Protein AF-F2THR7-F1 (afdb_monomer)

Mean predicted aligned error: 19.82 Å

pLDDT: mean 73.62, std 19.91, range [35.19, 97.06]

Structure (mmCIF, N/CA/C/O backbone):
data_AF-F2THR7-F1
#
_entry.id   AF-F2THR7-F1
#
loop_
_atom_site.group_PDB
_atom_site.id
_atom_site.type_symbol
_atom_site.label_atom_id
_atom_site.label_alt_id
_atom_site.label_comp_id
_atom_site.label_asym_id
_atom_site.label_entity_id
_atom_site.label_seq_id
_atom_site.pdbx_PDB_ins_code
_atom_site.Cartn_x
_atom_site.Cartn_y
_atom_site.Cartn_z
_atom_site.occupancy
_atom_site.B_iso_or_equiv
_atom_site.auth_seq_id
_atom_site.auth_comp_id
_atom_site.auth_asym_id
_atom_site.auth_atom_id
_atom_site.pdbx_PDB_model_num
ATOM 1 N N . MET A 1 1 ? 56.993 26.045 26.285 1.00 36.59 1 MET A N 1
ATOM 2 C CA . MET A 1 1 ? 56.987 27.527 26.244 1.00 36.59 1 MET A CA 1
ATOM 3 C C . MET A 1 1 ? 55.544 28.024 26.088 1.00 36.59 1 MET A C 1
ATOM 5 O O . MET A 1 1 ? 54.776 27.259 25.516 1.00 36.59 1 MET A O 1
ATOM 9 N N . PRO A 1 2 ? 55.143 29.194 26.640 1.00 52.62 2 PRO A N 1
ATOM 10 C CA . PRO A 1 2 ? 53.728 29.498 26.941 1.00 52.62 2 PRO A CA 1
ATOM 11 C C . PRO A 1 2 ? 53.199 30.863 26.408 1.00 52.62 2 PRO A C 1
ATOM 13 O O . PRO A 1 2 ? 53.905 31.540 25.664 1.00 52.62 2 PRO A O 1
ATOM 16 N N . ARG A 1 3 ? 52.020 31.289 26.931 1.00 45.53 3 ARG A N 1
ATOM 17 C CA . ARG A 1 3 ? 51.241 32.549 26.709 1.00 45.53 3 ARG A CA 1
ATOM 18 C C . ARG A 1 3 ? 50.388 32.544 25.420 1.00 45.53 3 ARG A C 1
ATOM 20 O O . ARG A 1 3 ? 50.800 31.924 24.452 1.00 45.53 3 ARG A O 1
ATOM 27 N N . ILE A 1 4 ? 49.210 33.186 25.321 1.00 46.97 4 ILE A N 1
ATOM 28 C CA . ILE A 1 4 ? 48.313 33.933 26.257 1.00 46.97 4 ILE A CA 1
ATOM 29 C C . ILE A 1 4 ? 46.861 33.843 25.689 1.00 46.97 4 ILE A C 1
ATOM 31 O O . ILE A 1 4 ? 46.732 33.485 24.523 1.00 46.97 4 ILE A O 1
ATOM 35 N N . GLY A 1 5 ? 45.736 34.134 26.363 1.00 45.72 5 GLY A N 1
ATOM 36 C CA . GLY A 1 5 ? 45.417 34.642 27.714 1.00 45.72 5 GLY A CA 1
ATOM 37 C C . GLY A 1 5 ? 43.941 35.131 27.775 1.00 45.72 5 GLY A C 1
ATOM 38 O O . GLY A 1 5 ? 43.230 34.929 26.798 1.00 45.72 5 GLY A O 1
ATOM 39 N N . ALA A 1 6 ? 43.531 35.817 28.863 1.00 42.44 6 ALA A N 1
ATOM 40 C CA . ALA A 1 6 ? 42.181 36.393 29.136 1.00 42.44 6 ALA A CA 1
ATOM 41 C C . ALA A 1 6 ? 41.033 35.354 29.342 1.00 42.44 6 ALA A C 1
ATOM 43 O O . ALA A 1 6 ? 40.708 34.631 28.407 1.00 42.44 6 ALA A O 1
ATOM 44 N N . ASN A 1 7 ? 40.377 35.166 30.509 1.00 46.84 7 ASN A N 1
ATOM 45 C CA . ASN A 1 7 ? 40.218 35.937 31.777 1.00 46.84 7 ASN A CA 1
ATOM 46 C C . ASN A 1 7 ? 39.539 37.322 31.596 1.00 46.84 7 ASN A C 1
ATOM 48 O O . ASN A 1 7 ? 39.806 37.978 30.597 1.00 46.84 7 ASN A O 1
ATOM 52 N N . ILE A 1 8 ? 38.677 37.863 32.478 1.00 45.62 8 ILE A N 1
ATOM 53 C CA . ILE A 1 8 ? 38.353 37.625 33.915 1.00 45.62 8 ILE A CA 1
ATOM 54 C C . ILE A 1 8 ? 36.886 38.107 34.185 1.00 45.62 8 ILE A C 1
ATOM 56 O O . ILE A 1 8 ? 36.416 38.926 33.395 1.00 45.62 8 ILE A O 1
ATOM 60 N N . ASP A 1 9 ? 36.134 37.855 35.276 1.00 43.62 9 ASP A N 1
ATOM 61 C CA . ASP A 1 9 ? 35.816 36.685 36.141 1.00 43.62 9 ASP A CA 1
ATOM 62 C C . ASP A 1 9 ? 34.594 37.070 37.060 1.00 43.62 9 ASP A C 1
ATOM 64 O O . ASP A 1 9 ? 34.176 38.229 37.062 1.00 43.62 9 ASP A O 1
ATOM 68 N N . ASP A 1 10 ? 33.994 36.129 37.815 1.00 44.47 10 ASP A N 1
ATOM 69 C CA . ASP A 1 10 ? 32.859 36.319 38.773 1.00 44.47 10 ASP A CA 1
ATOM 70 C C . ASP A 1 10 ? 33.250 37.020 40.107 1.00 44.47 10 ASP A C 1
ATOM 72 O O . ASP A 1 10 ? 34.422 37.001 40.467 1.00 44.47 10 ASP A O 1
ATOM 76 N N . GLN A 1 11 ? 32.282 37.528 40.907 1.00 41.34 11 GLN A N 1
ATOM 77 C CA . GLN A 1 11 ? 32.354 37.718 42.391 1.00 41.34 11 GLN A CA 1
ATOM 78 C C . GLN A 1 11 ? 30.955 38.042 43.006 1.00 41.34 11 GLN A C 1
ATOM 80 O O . GLN A 1 11 ? 30.040 38.427 42.279 1.00 41.34 11 GLN A O 1
ATOM 85 N N . ALA A 1 12 ? 30.749 37.875 44.331 1.00 41.72 12 ALA A N 1
ATOM 86 C CA . ALA A 1 12 ? 29.394 37.772 44.930 1.00 41.72 12 ALA A CA 1
ATOM 87 C C . ALA A 1 12 ? 29.189 38.316 46.378 1.00 41.72 12 ALA A C 1
ATOM 89 O O . ALA A 1 12 ? 30.146 38.594 47.093 1.00 41.72 12 ALA A O 1
ATOM 90 N N . TYR A 1 13 ? 27.912 38.324 46.831 1.00 37.62 13 TYR A N 1
ATOM 91 C CA . TYR A 1 13 ? 27.410 38.513 48.223 1.00 37.62 13 TYR A CA 1
ATOM 92 C C . TYR A 1 13 ? 27.520 39.940 48.839 1.00 37.62 13 TYR A C 1
ATOM 94 O O . TYR A 1 13 ? 28.156 40.794 48.228 1.00 37.62 13 TYR A O 1
ATOM 102 N N . PRO A 1 14 ? 26.891 40.262 50.011 1.00 52.56 14 PRO A N 1
ATOM 103 C CA . PRO A 1 14 ? 26.086 39.442 50.940 1.00 52.56 14 PRO A CA 1
ATOM 104 C C . PRO A 1 14 ? 24.672 39.984 51.302 1.00 52.56 14 PRO A C 1
ATOM 106 O O . PRO A 1 14 ? 24.169 40.956 50.747 1.00 52.56 14 PRO A O 1
ATOM 109 N N . LYS A 1 15 ? 24.009 39.294 52.246 1.00 48.03 15 LYS A N 1
ATOM 110 C CA . LYS A 1 15 ? 22.689 39.607 52.845 1.00 48.03 15 LYS A CA 1
ATOM 111 C C . LYS A 1 15 ? 22.822 40.621 53.997 1.00 48.03 15 LYS A C 1
ATOM 113 O O . LYS A 1 15 ? 23.896 40.720 54.579 1.00 48.03 15 LYS A O 1
ATOM 118 N N . ASN A 1 16 ? 21.722 41.255 54.424 1.00 41.81 16 ASN A N 1
ATOM 119 C CA . ASN A 1 16 ? 21.649 41.904 55.744 1.00 41.81 16 ASN A CA 1
ATOM 120 C C . ASN A 1 16 ? 20.242 41.856 56.380 1.00 41.81 16 ASN A C 1
ATOM 122 O O . ASN A 1 16 ? 19.285 41.443 55.725 1.00 41.81 16 ASN A O 1
ATOM 126 N N . LEU A 1 17 ? 20.152 42.170 57.680 1.00 38.53 17 LEU A N 1
ATOM 127 C CA . LEU A 1 17 ? 19.048 41.748 58.559 1.00 38.53 17 LEU A CA 1
ATOM 128 C C . LEU A 1 17 ? 17.827 42.686 58.673 1.00 38.53 17 LEU A C 1
ATOM 130 O O . LEU A 1 17 ? 17.821 43.843 58.266 1.00 38.53 17 LEU A O 1
ATOM 134 N N . PHE A 1 18 ? 16.784 42.110 59.275 1.00 37.41 18 PHE A N 1
ATOM 135 C CA . PHE A 1 18 ? 15.472 42.672 59.595 1.00 37.41 18 PHE A CA 1
ATOM 136 C C . PHE A 1 18 ? 15.525 43.665 60.771 1.00 37.41 18 PHE A C 1
ATOM 138 O O . PHE A 1 18 ? 16.194 43.393 61.765 1.00 37.41 18 PHE A O 1
ATOM 145 N N . LEU A 1 19 ? 14.739 44.746 60.720 1.00 38.69 19 LEU A N 1
ATOM 146 C CA . LEU A 1 19 ? 14.414 45.574 61.890 1.00 38.69 19 LEU A CA 1
ATOM 147 C C . LEU A 1 19 ? 13.017 46.193 61.736 1.00 38.69 19 LEU A C 1
ATOM 149 O O . LEU A 1 19 ? 12.689 46.787 60.712 1.00 38.69 19 LEU A O 1
ATOM 153 N N . SER A 1 20 ? 12.18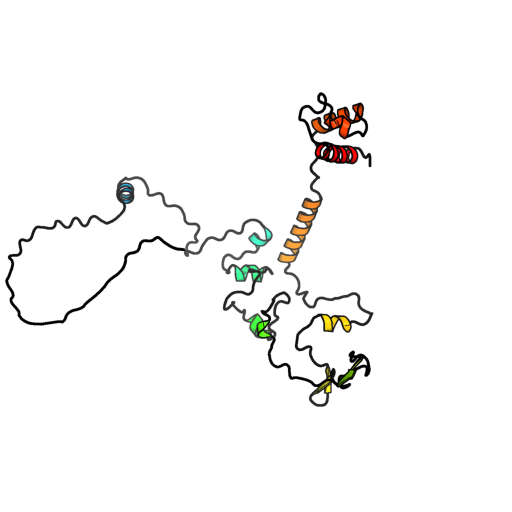9 46.023 62.764 1.00 37.66 20 SER A N 1
ATOM 154 C CA . SER A 1 20 ? 10.832 46.570 62.866 1.00 37.66 20 SER A CA 1
ATOM 155 C C . SER A 1 20 ? 10.835 47.812 63.747 1.00 37.66 20 SER A C 1
ATOM 157 O O . SER A 1 20 ? 11.366 47.714 64.847 1.00 37.66 20 SER A O 1
ATOM 159 N N . ILE A 1 21 ? 10.168 48.901 63.333 1.00 36.81 21 ILE A N 1
ATOM 160 C CA . ILE A 1 21 ? 9.216 49.652 64.182 1.00 36.81 21 ILE A CA 1
ATOM 161 C C . ILE A 1 21 ? 8.237 50.451 63.290 1.00 36.81 21 ILE A C 1
ATOM 163 O O . ILE A 1 21 ? 8.596 50.885 62.201 1.00 36.81 21 ILE A O 1
ATOM 167 N N . GLY A 1 22 ? 7.057 50.789 63.823 1.00 35.19 22 GLY A N 1
ATOM 168 C CA . GLY A 1 22 ? 6.646 52.203 63.807 1.00 35.19 22 GLY A CA 1
ATOM 169 C C . GLY A 1 22 ? 5.557 52.635 62.820 1.00 35.19 22 GLY A C 1
ATOM 170 O O . GLY A 1 22 ? 5.833 53.211 61.774 1.00 35.19 22 GLY A O 1
ATOM 171 N N . SER A 1 23 ? 4.299 52.495 63.241 1.00 44.28 23 SER A N 1
ATOM 172 C CA . SER A 1 23 ? 3.132 53.163 62.645 1.00 44.28 23 SER A CA 1
ATOM 173 C C . SER A 1 23 ? 3.327 54.668 62.379 1.00 44.28 23 SER A C 1
ATOM 175 O O . SER A 1 23 ? 3.727 55.421 63.274 1.00 44.28 23 SER A O 1
ATOM 177 N N . ARG A 1 24 ? 2.864 55.139 61.209 1.00 44.69 24 ARG A N 1
ATOM 178 C CA . ARG A 1 24 ? 2.037 56.357 61.161 1.00 44.69 24 ARG A CA 1
ATOM 179 C C . ARG A 1 24 ? 1.117 56.394 59.940 1.00 44.69 24 ARG A C 1
ATOM 181 O O . ARG A 1 24 ? 1.566 56.388 58.801 1.00 44.69 24 ARG A O 1
ATOM 188 N N . ASN A 1 25 ? -0.183 56.454 60.203 1.00 51.78 25 ASN A N 1
ATOM 189 C CA . ASN A 1 25 ? -1.226 56.584 59.190 1.00 51.78 25 ASN A CA 1
ATOM 190 C C . ASN A 1 25 ? -1.394 58.071 58.816 1.00 51.78 25 ASN A C 1
ATOM 192 O O . ASN A 1 25 ? -1.442 58.910 59.716 1.00 51.78 25 ASN A O 1
ATOM 196 N N . GLN A 1 26 ? -1.501 58.407 57.526 1.00 45.31 26 GLN A N 1
ATOM 197 C CA . GLN A 1 26 ? -1.857 59.757 57.058 1.00 45.31 26 GLN A CA 1
ATOM 198 C C . GLN A 1 26 ? -2.798 59.668 55.840 1.00 45.31 26 GLN A C 1
ATOM 200 O O . GLN A 1 26 ? -2.458 58.996 54.864 1.00 45.31 26 GLN A O 1
ATOM 205 N N . PRO A 1 27 ? -3.981 60.313 55.863 1.00 48.16 27 PRO A N 1
ATOM 206 C CA . PRO A 1 27 ? -5.003 60.120 54.838 1.00 48.16 27 PRO A CA 1
ATOM 207 C C . PRO A 1 27 ? -4.746 60.988 53.598 1.00 48.16 27 PRO A C 1
ATOM 209 O O . PRO A 1 27 ? -5.079 62.175 53.560 1.00 48.16 27 PRO A O 1
ATOM 212 N N . THR A 1 28 ? -4.211 60.392 52.532 1.00 52.41 28 THR A N 1
ATOM 213 C CA . THR A 1 28 ? -4.155 61.053 51.221 1.00 52.41 28 THR A CA 1
ATOM 214 C C . THR A 1 28 ? -5.566 61.181 50.633 1.00 52.41 28 THR A C 1
ATOM 216 O O . THR A 1 28 ? -6.333 60.219 50.555 1.00 52.41 28 THR A O 1
ATOM 219 N N . LYS A 1 29 ? -5.954 62.404 50.246 1.00 49.09 29 LYS A N 1
ATOM 220 C CA . LYS A 1 29 ? -7.314 62.694 49.764 1.00 49.09 29 LYS A CA 1
ATOM 221 C C . LYS A 1 29 ? -7.608 61.923 48.473 1.00 49.09 29 LYS A C 1
ATOM 223 O O . LYS A 1 29 ? -6.943 62.113 47.458 1.00 49.09 29 LYS A O 1
ATOM 228 N N . SER A 1 30 ? -8.650 61.092 48.515 1.00 44.78 30 SER A N 1
ATOM 229 C CA . SER A 1 30 ? -9.130 60.276 47.395 1.00 44.78 30 SER A CA 1
ATOM 230 C C . SER A 1 30 ? -9.699 61.136 46.254 1.00 44.78 30 SER A C 1
ATOM 232 O O . SER A 1 30 ? -10.918 61.269 46.105 1.00 44.78 30 SER A O 1
ATOM 234 N N . TYR A 1 31 ? -8.829 61.645 45.382 1.00 46.25 31 TYR A N 1
ATOM 235 C CA . TYR A 1 31 ? -9.226 62.110 44.055 1.00 46.25 31 TYR A CA 1
ATOM 236 C C . TYR A 1 31 ? -9.677 60.912 43.215 1.00 46.25 31 TYR A C 1
ATOM 238 O O . TYR A 1 31 ? -8.885 60.253 42.541 1.00 46.25 31 TYR A O 1
ATOM 246 N N . LYS A 1 32 ? -10.982 60.621 43.258 1.00 49.69 32 LYS A N 1
ATOM 247 C CA . LYS A 1 32 ? -11.620 59.654 42.363 1.00 49.69 32 LYS A CA 1
ATOM 248 C C . LYS A 1 32 ? -11.599 60.205 40.938 1.00 49.69 32 LYS A C 1
ATOM 250 O O . LYS A 1 32 ? -12.597 60.746 40.468 1.00 49.69 32 LYS A O 1
ATOM 255 N N . HIS A 1 33 ? -10.494 60.008 40.219 1.00 46.97 33 HIS A N 1
ATOM 256 C CA . HIS A 1 33 ? -10.575 59.952 38.765 1.00 46.97 33 HIS A CA 1
ATOM 257 C C . HIS A 1 33 ? -11.648 58.914 38.409 1.00 46.97 33 HIS A C 1
ATOM 259 O O . HIS A 1 33 ? -11.532 57.761 38.842 1.00 46.97 33 HIS A O 1
ATOM 265 N N . PRO A 1 34 ? -12.689 59.275 37.638 1.00 46.03 34 PRO A N 1
ATOM 266 C CA . PRO A 1 34 ? -13.621 58.297 37.121 1.00 46.03 34 PRO A CA 1
ATOM 267 C C . PRO A 1 34 ? -12.880 57.485 36.062 1.00 46.03 34 PRO A C 1
ATOM 269 O O . PRO A 1 34 ? -12.911 57.808 34.874 1.00 46.03 34 PRO A O 1
ATOM 272 N N . GLN A 1 35 ? -12.213 56.418 36.511 1.00 47.06 35 GLN A N 1
ATOM 273 C CA . GLN A 1 35 ? -11.783 55.310 35.672 1.00 47.06 35 GLN A CA 1
ATOM 274 C C . GLN A 1 35 ? -13.043 54.756 35.014 1.00 47.06 35 GLN A C 1
ATOM 276 O O . GLN A 1 35 ? -13.738 53.897 35.563 1.00 47.06 35 GLN A O 1
ATOM 281 N N . LYS A 1 36 ? -13.393 55.330 33.856 1.00 44.09 36 LYS A N 1
ATOM 282 C CA . LYS A 1 36 ? -14.492 54.876 33.016 1.00 44.09 36 LYS A CA 1
ATOM 283 C C . LYS A 1 36 ? -14.124 53.461 32.632 1.00 44.09 36 LYS A C 1
ATOM 285 O O . LYS A 1 36 ? -13.326 53.261 31.721 1.00 44.09 36 LYS A O 1
ATOM 290 N N . ASN A 1 37 ? -14.699 52.500 33.355 1.00 44.47 37 ASN A N 1
ATOM 291 C CA . ASN A 1 37 ? -14.528 51.072 33.146 1.00 44.47 37 ASN A CA 1
ATOM 292 C C . ASN A 1 37 ? -15.204 50.670 31.830 1.00 44.47 37 ASN A C 1
ATOM 294 O O . ASN A 1 37 ? -16.183 49.922 31.787 1.00 44.47 37 ASN A O 1
ATOM 298 N N . LEU A 1 38 ? -14.614 51.145 30.731 1.00 45.97 38 LEU A N 1
ATOM 299 C CA . LEU A 1 38 ? -14.605 50.531 29.422 1.00 45.97 38 LEU A CA 1
ATOM 300 C C . LEU A 1 38 ? -13.942 49.167 29.594 1.00 45.97 38 LEU A C 1
ATOM 302 O O . LEU A 1 38 ? -12.803 48.931 29.197 1.00 45.97 38 LEU A O 1
ATOM 306 N N . ARG A 1 39 ? -14.710 48.249 30.189 1.00 46.81 39 ARG A N 1
ATOM 307 C CA . ARG A 1 39 ? -14.509 46.807 30.190 1.00 46.81 39 ARG A CA 1
ATOM 308 C C . ARG A 1 39 ? -14.662 46.353 28.744 1.00 46.81 39 ARG A C 1
ATOM 310 O O . ARG A 1 39 ? -15.672 45.765 28.355 1.00 46.81 39 ARG A O 1
ATOM 317 N N . LEU A 1 40 ? -13.665 46.707 27.931 1.00 52.81 40 LEU A N 1
ATOM 318 C CA . LEU A 1 40 ? -13.491 46.308 26.549 1.00 52.81 40 LEU A CA 1
ATOM 319 C C . LEU A 1 40 ? -13.594 44.790 26.548 1.00 52.81 40 LEU A C 1
ATOM 321 O O . LEU A 1 40 ? -12.639 44.120 26.918 1.00 52.81 40 LEU A O 1
ATOM 325 N N . LYS A 1 41 ? -14.767 44.239 26.195 1.00 51.22 41 LYS A N 1
ATOM 326 C CA . LYS A 1 41 ? -14.994 42.784 26.166 1.00 51.22 41 LYS A CA 1
ATOM 327 C C . LYS A 1 41 ? -13.828 42.164 25.397 1.00 51.22 41 LYS A C 1
ATOM 329 O O . LYS A 1 41 ? -13.718 42.423 24.194 1.00 51.22 41 LYS A O 1
ATOM 334 N N . MET A 1 42 ? -12.942 41.441 26.090 1.00 57.62 42 MET A N 1
ATOM 335 C CA . MET A 1 42 ? -11.626 41.021 25.584 1.00 57.62 42 MET A CA 1
ATOM 336 C C . MET A 1 42 ? -11.786 39.867 24.592 1.00 57.62 42 MET A C 1
ATOM 338 O O . MET A 1 42 ? -11.527 38.706 24.873 1.00 57.62 42 MET A O 1
ATOM 342 N N . GLY A 1 43 ? -12.306 40.216 23.419 1.00 69.50 43 GLY A N 1
ATOM 343 C CA . GLY A 1 43 ? -12.599 39.336 22.302 1.00 69.50 43 GLY A CA 1
ATOM 344 C C . GLY A 1 43 ? -12.151 39.986 21.000 1.00 69.50 43 GLY A C 1
ATOM 345 O O . GLY A 1 43 ? -12.256 41.209 20.823 1.00 69.50 43 GLY A O 1
ATOM 346 N N . ARG A 1 44 ? -11.640 39.146 20.097 1.00 88.31 44 ARG A N 1
ATOM 347 C CA . ARG A 1 44 ? -10.961 39.523 18.850 1.00 88.31 44 ARG A CA 1
ATOM 348 C C . ARG A 1 44 ? -11.841 40.459 18.013 1.00 88.31 44 ARG A C 1
ATOM 350 O O . ARG A 1 44 ? -13.011 40.162 17.776 1.00 88.31 44 ARG A O 1
ATOM 357 N N . ILE A 1 45 ? -11.289 41.573 17.524 1.00 86.25 45 ILE A N 1
ATOM 358 C CA . ILE A 1 45 ? -12.060 42.613 16.804 1.00 86.25 45 ILE A CA 1
ATOM 359 C C . ILE A 1 45 ? -12.797 42.029 15.583 1.00 86.25 45 ILE A C 1
ATOM 361 O O . ILE A 1 45 ? -13.949 42.375 15.331 1.00 86.25 45 ILE A O 1
ATOM 365 N N . LEU A 1 46 ? -12.190 41.056 14.897 1.00 84.81 46 LEU A N 1
ATOM 366 C CA . LEU A 1 46 ? -12.813 40.309 13.797 1.00 84.81 46 LEU A CA 1
ATOM 367 C C . LEU A 1 46 ? -14.082 39.542 14.221 1.00 84.81 46 LEU A C 1
ATOM 369 O O . LEU A 1 46 ? -15.061 39.530 13.481 1.00 84.81 46 LEU A O 1
ATOM 373 N N . GLN A 1 47 ? -14.111 38.954 15.424 1.00 85.94 47 GLN A N 1
ATOM 374 C CA . GLN A 1 47 ? -15.313 38.304 15.967 1.00 85.94 47 GLN A CA 1
ATOM 375 C C . GLN A 1 47 ? -16.393 39.341 16.304 1.00 85.94 47 GLN A C 1
ATOM 377 O O . GLN A 1 47 ? -17.565 39.114 16.022 1.00 85.94 47 GLN A O 1
ATOM 382 N N . LYS A 1 48 ? -16.008 40.509 16.842 1.00 86.69 48 LYS A N 1
ATOM 383 C CA . LYS A 1 48 ? -16.941 41.624 17.098 1.00 86.69 48 LYS A CA 1
ATOM 384 C C . LYS A 1 48 ? -17.567 42.153 15.803 1.00 86.69 48 LYS A C 1
ATOM 386 O O . LYS A 1 48 ? -18.774 42.365 15.778 1.00 86.69 48 LYS A O 1
ATOM 391 N N . ARG A 1 49 ? -16.780 42.316 14.728 1.00 88.69 49 ARG A N 1
ATOM 392 C CA . ARG A 1 49 ? -17.285 42.683 13.390 1.00 88.69 49 ARG A CA 1
ATOM 393 C C . ARG A 1 49 ? -18.220 41.599 12.834 1.00 88.69 49 ARG A C 1
ATOM 395 O O . ARG A 1 49 ? -19.356 41.915 12.502 1.00 88.69 49 ARG A O 1
ATOM 402 N N . LYS A 1 50 ? -17.810 40.322 12.850 1.00 86.06 50 LYS A N 1
ATOM 403 C CA . LYS A 1 50 ? -18.628 39.180 12.385 1.00 86.06 50 LYS A CA 1
ATOM 404 C C . LYS A 1 50 ? -19.942 38.987 13.160 1.00 86.06 50 LYS A C 1
ATOM 406 O O . LYS A 1 50 ? -20.907 38.487 12.598 1.00 86.06 50 LYS A O 1
ATOM 411 N N . ASN A 1 51 ? -19.996 39.382 14.432 1.00 85.06 51 ASN A N 1
ATOM 412 C CA . ASN A 1 51 ? -21.226 39.343 15.231 1.00 85.06 51 ASN A CA 1
ATOM 413 C C . ASN A 1 51 ? -22.141 40.565 15.010 1.00 85.06 51 ASN A C 1
ATOM 415 O O . ASN A 1 51 ? -23.263 40.558 15.504 1.00 85.06 51 ASN A O 1
ATOM 419 N N . ARG A 1 52 ? -21.673 41.616 14.319 1.00 87.12 52 ARG A N 1
ATOM 420 C CA . ARG A 1 52 ? -22.440 42.839 14.008 1.00 87.12 52 ARG A CA 1
ATOM 421 C C . ARG A 1 52 ? -22.899 42.926 12.551 1.00 87.12 52 ARG A C 1
ATOM 423 O O . ARG A 1 52 ? -23.790 43.705 12.256 1.00 87.12 52 ARG A O 1
ATOM 430 N N . SER A 1 53 ? -22.294 42.165 11.642 1.00 87.38 53 SER A N 1
ATOM 431 C CA . SER A 1 53 ? -22.403 42.359 10.188 1.00 87.38 53 SER A CA 1
ATOM 432 C C . SER A 1 53 ? -23.731 41.931 9.539 1.00 87.38 53 SER A C 1
ATOM 434 O O . SER A 1 53 ? -23.769 41.821 8.319 1.00 87.38 53 SER A O 1
ATOM 436 N N . GLY A 1 54 ? -24.783 41.624 10.311 1.00 85.62 54 GLY A N 1
ATOM 437 C CA . GLY A 1 54 ? -26.103 41.160 9.836 1.00 85.62 54 GLY A CA 1
ATOM 438 C C . GLY A 1 54 ? -26.130 39.762 9.192 1.00 85.62 54 GLY A C 1
ATOM 439 O O . GLY A 1 54 ? -27.049 38.985 9.431 1.00 85.62 54 GLY A O 1
ATOM 440 N N . ALA A 1 55 ? -25.098 39.418 8.420 1.00 87.81 55 ALA A N 1
ATOM 441 C CA . ALA A 1 55 ? -24.977 38.184 7.657 1.00 87.81 55 ALA A CA 1
ATOM 442 C C . ALA A 1 55 ? -25.097 36.909 8.523 1.00 87.81 55 ALA A C 1
ATOM 444 O O . ALA A 1 55 ? -24.547 36.851 9.632 1.00 87.81 55 ALA A O 1
ATOM 445 N N . PRO A 1 56 ? -25.745 35.844 8.009 1.00 86.00 56 PRO A N 1
ATOM 446 C CA . PRO A 1 56 ? -25.966 34.614 8.757 1.00 86.00 56 PRO A CA 1
ATOM 447 C C . PRO A 1 56 ? -24.643 33.951 9.160 1.00 86.00 56 PRO A C 1
ATOM 449 O O . PRO A 1 56 ? -23.737 33.731 8.350 1.00 86.00 56 PRO A O 1
ATOM 452 N N . ARG A 1 57 ? -24.524 33.582 10.441 1.00 84.12 57 ARG A N 1
ATOM 453 C CA . ARG A 1 57 ? -23.324 32.918 10.966 1.00 84.12 57 ARG A CA 1
ATOM 454 C C . ARG A 1 57 ? -23.215 31.497 10.410 1.00 84.12 57 ARG A C 1
ATOM 456 O O . ARG A 1 57 ? -23.734 30.559 11.012 1.00 84.12 57 ARG A O 1
ATOM 463 N N . VAL A 1 58 ? -22.449 31.336 9.330 1.00 87.31 58 VAL A N 1
ATOM 464 C CA . VAL A 1 58 ? -22.006 30.028 8.821 1.00 87.31 58 VAL A CA 1
ATOM 465 C C . VAL A 1 58 ? -21.393 29.214 9.969 1.00 87.31 58 VAL A C 1
ATOM 467 O O . VAL A 1 58 ? -20.402 29.624 10.585 1.00 87.31 58 VAL A O 1
ATOM 470 N N . LYS A 1 59 ? -22.011 28.066 10.265 1.00 83.94 59 LYS A N 1
ATOM 471 C CA . LYS A 1 59 ? -21.546 27.047 11.214 1.00 83.94 59 LYS A CA 1
ATOM 472 C C . LYS A 1 59 ? -21.216 25.794 10.407 1.00 83.94 59 LYS A C 1
ATOM 474 O O . LYS A 1 59 ? -22.100 25.263 9.741 1.00 83.94 59 LYS A O 1
ATOM 479 N N . GLN A 1 60 ? -19.980 25.307 10.487 1.00 85.00 60 GLN A N 1
ATOM 480 C CA . GLN A 1 60 ? -19.650 24.002 9.914 1.00 85.00 60 GLN A CA 1
ATOM 481 C C . GLN A 1 60 ? -20.367 22.898 10.700 1.00 85.00 60 GLN A C 1
ATOM 483 O O . GLN A 1 60 ? -20.376 22.922 11.934 1.00 85.00 60 GLN A O 1
ATOM 488 N N . ARG A 1 61 ? -20.984 21.940 9.998 1.00 81.50 61 ARG A N 1
ATOM 489 C CA . ARG A 1 61 ? -21.606 20.771 10.636 1.00 81.50 61 ARG A CA 1
ATOM 490 C C . ARG A 1 61 ? -20.491 19.839 11.114 1.00 81.50 61 ARG A C 1
ATOM 492 O O . ARG A 1 61 ? -19.681 19.384 10.315 1.00 81.50 61 ARG A O 1
ATOM 499 N N . ALA A 1 62 ? -20.427 19.573 12.417 1.00 83.81 62 ALA A N 1
ATOM 500 C CA . ALA A 1 62 ? -19.442 18.646 12.967 1.00 83.81 62 ALA A CA 1
ATOM 501 C C . ALA A 1 62 ? -19.789 17.196 12.587 1.00 83.81 62 ALA A C 1
ATOM 503 O O . ALA A 1 62 ? -20.953 16.806 12.650 1.00 83.81 62 ALA A O 1
ATOM 504 N N . ASN A 1 63 ? -18.778 16.374 12.284 1.00 84.12 63 ASN A N 1
ATOM 505 C CA . ASN A 1 63 ? -18.932 14.932 12.036 1.00 84.12 63 ASN A CA 1
ATOM 506 C C . ASN A 1 63 ? -19.136 14.148 13.350 1.00 84.12 63 ASN A C 1
ATOM 508 O O . ASN A 1 63 ? -18.346 13.276 13.721 1.00 84.12 63 ASN A O 1
ATOM 512 N N . ARG A 1 64 ? -20.201 14.498 14.077 1.00 88.81 64 ARG A N 1
ATOM 513 C CA . ARG A 1 64 ? -20.631 13.902 15.346 1.00 88.81 64 ARG A CA 1
ATOM 514 C C . ARG A 1 64 ? -22.107 13.504 15.272 1.00 88.81 64 ARG A C 1
ATOM 516 O O . ARG A 1 64 ? -22.882 14.101 14.527 1.00 88.81 64 ARG A O 1
ATOM 523 N N . LEU A 1 65 ? -22.485 12.491 16.042 1.00 86.50 65 LEU A N 1
ATOM 524 C CA . LEU A 1 65 ? -23.874 12.095 16.273 1.00 86.50 65 LEU A CA 1
ATOM 525 C C . LEU A 1 65 ? -24.556 13.081 17.243 1.00 86.50 65 LEU A C 1
ATOM 527 O O . LEU A 1 65 ? -23.892 13.887 17.896 1.00 86.50 65 LEU A O 1
ATOM 531 N N . LYS A 1 66 ? -25.889 12.988 17.381 1.00 87.44 66 LYS A N 1
ATOM 532 C CA . LYS A 1 66 ? -26.675 13.812 18.326 1.00 87.44 66 LYS A CA 1
ATOM 533 C C . LYS A 1 66 ? -26.206 13.678 19.788 1.00 87.44 66 LYS A C 1
ATOM 535 O O . LYS A 1 66 ? -26.340 14.629 20.543 1.00 87.44 66 LYS A O 1
ATOM 540 N N . ASN A 1 67 ? -25.622 12.537 20.162 1.00 85.00 67 ASN A N 1
ATOM 541 C CA . ASN A 1 67 ? -25.037 12.271 21.483 1.00 85.00 67 ASN A CA 1
ATOM 542 C C . ASN A 1 67 ? -23.571 12.746 21.634 1.00 85.00 67 ASN A C 1
ATOM 544 O O . ASN A 1 67 ? -22.914 12.401 22.607 1.00 85.00 67 ASN A O 1
ATOM 548 N N . GLY A 1 68 ? -23.023 13.491 20.667 1.00 85.50 68 GLY A N 1
ATOM 549 C CA . GLY A 1 68 ? -21.658 14.029 20.714 1.00 85.50 68 GLY A CA 1
ATOM 550 C C . GLY A 1 68 ? -20.551 13.078 20.236 1.00 85.50 68 GLY A C 1
ATOM 551 O O . GLY A 1 68 ? -19.458 13.558 19.908 1.00 85.50 68 GLY A O 1
ATOM 552 N N . ASN A 1 69 ? -20.815 11.772 20.113 1.00 85.88 69 ASN A N 1
ATOM 553 C CA . ASN A 1 69 ? -19.837 10.781 19.645 1.00 85.88 69 ASN A CA 1
ATOM 554 C C . ASN A 1 69 ? -19.402 11.055 18.195 1.00 85.88 69 ASN A C 1
ATOM 556 O O . ASN A 1 69 ? -20.189 11.535 17.378 1.00 85.88 69 ASN A O 1
ATOM 560 N N . LYS A 1 70 ? -18.147 10.741 17.847 1.00 86.56 70 LYS A N 1
ATOM 561 C CA . LYS A 1 70 ? -17.628 10.878 16.472 1.00 86.56 70 LYS A CA 1
ATOM 562 C C . LYS A 1 70 ? -18.401 9.952 15.525 1.00 86.56 70 LYS A C 1
ATOM 564 O O . LYS A 1 70 ? -18.568 8.774 15.825 1.00 86.56 70 LYS A O 1
ATOM 569 N N . LYS A 1 71 ? -18.823 10.452 14.357 1.00 87.44 71 LYS A N 1
ATOM 570 C CA . LYS A 1 71 ? -19.383 9.587 13.308 1.00 87.44 71 LYS A CA 1
ATOM 571 C C . LYS A 1 71 ? -18.252 8.768 12.683 1.00 87.44 71 LYS A C 1
ATOM 573 O O . LYS A 1 71 ? -17.399 9.325 11.994 1.00 87.44 71 LYS A O 1
ATOM 578 N N . ILE A 1 72 ? -18.252 7.461 12.931 1.00 87.12 72 ILE A N 1
ATOM 579 C CA . ILE A 1 72 ? -17.368 6.510 12.254 1.00 87.12 72 ILE A CA 1
ATOM 580 C C . ILE A 1 72 ? -18.045 6.094 10.943 1.00 87.12 72 ILE A C 1
ATOM 582 O O . ILE A 1 72 ? -19.160 5.570 10.949 1.00 87.12 72 ILE A O 1
ATOM 586 N N . ASN A 1 73 ? -17.363 6.344 9.827 1.00 87.12 73 ASN A N 1
ATOM 587 C CA . ASN A 1 73 ? -17.653 5.728 8.538 1.00 87.12 73 ASN A CA 1
ATOM 588 C C . ASN A 1 73 ? -16.504 4.745 8.276 1.00 87.12 73 ASN A C 1
ATOM 590 O O . ASN A 1 73 ? -15.351 5.176 8.269 1.00 87.12 73 ASN A O 1
ATOM 594 N N . VAL A 1 74 ? -16.797 3.461 8.072 1.00 89.00 74 VAL A N 1
ATOM 595 C CA . VAL A 1 74 ? -15.803 2.517 7.540 1.00 89.00 74 VAL A CA 1
ATOM 596 C C . VAL A 1 74 ? -15.654 2.807 6.047 1.00 89.00 74 VAL A C 1
ATOM 598 O O . VAL A 1 74 ? -16.655 2.976 5.352 1.00 89.00 74 VAL A O 1
ATOM 601 N N . LEU A 1 75 ? -14.414 2.920 5.580 1.00 84.62 75 LEU A N 1
ATOM 602 C CA . LEU A 1 75 ? -14.052 3.182 4.186 1.00 84.62 75 LEU A CA 1
ATOM 603 C C . LEU A 1 75 ? -13.054 2.110 3.729 1.00 84.62 75 LEU A C 1
ATOM 605 O O . LEU A 1 75 ? -12.378 1.505 4.559 1.00 84.62 75 LEU A O 1
ATOM 609 N N . GLY A 1 76 ? -12.959 1.878 2.419 1.00 87.69 76 GLY A N 1
ATOM 610 C CA . GLY A 1 76 ? -12.171 0.779 1.859 1.00 87.69 76 GLY A CA 1
ATOM 611 C C . GLY A 1 76 ? -13.026 -0.472 1.666 1.00 87.69 76 GLY A C 1
ATOM 612 O O . GLY A 1 76 ? -13.769 -0.554 0.692 1.00 87.69 76 GLY A O 1
ATOM 613 N N . ASN A 1 77 ? -12.923 -1.448 2.571 1.00 92.38 77 ASN A N 1
ATOM 614 C CA . ASN A 1 77 ? -13.532 -2.765 2.372 1.00 92.38 77 ASN A CA 1
ATOM 615 C C . ASN A 1 77 ? -15.047 -2.797 2.686 1.00 92.38 77 ASN A C 1
ATOM 617 O O . ASN A 1 77 ? -15.479 -2.452 3.790 1.00 92.38 77 ASN A O 1
ATOM 621 N N . ALA A 1 78 ? -15.849 -3.266 1.723 1.00 94.19 78 ALA A N 1
ATOM 622 C CA . ALA A 1 78 ? -17.305 -3.363 1.833 1.00 94.19 78 ALA A CA 1
ATOM 623 C C . ALA A 1 78 ? -17.786 -4.424 2.844 1.00 94.19 78 ALA A C 1
ATOM 625 O O . ALA A 1 78 ? -18.758 -4.175 3.554 1.00 94.19 78 ALA A O 1
ATOM 626 N N . ILE A 1 79 ? -17.094 -5.563 2.954 1.00 94.06 79 ILE A N 1
ATOM 627 C CA . ILE A 1 79 ? -17.424 -6.666 3.875 1.00 94.06 79 ILE A CA 1
ATOM 628 C C . ILE A 1 79 ? -17.321 -6.173 5.326 1.00 94.06 79 ILE A C 1
ATOM 630 O O . ILE A 1 79 ? -18.248 -6.331 6.123 1.00 94.06 79 ILE A O 1
ATOM 634 N N . ILE A 1 80 ? -16.225 -5.475 5.648 1.00 93.75 80 ILE A N 1
ATOM 635 C CA . ILE A 1 80 ? -16.016 -4.858 6.968 1.00 93.75 80 ILE A CA 1
ATOM 636 C C . ILE A 1 80 ? -17.060 -3.760 7.218 1.00 93.75 80 ILE A C 1
ATOM 638 O O . ILE A 1 80 ? -17.613 -3.677 8.312 1.00 93.75 80 ILE A O 1
ATOM 642 N N . ALA A 1 81 ? -17.374 -2.934 6.214 1.00 93.81 81 ALA A N 1
ATOM 643 C CA . ALA A 1 81 ? -18.355 -1.856 6.353 1.00 93.81 81 ALA A CA 1
ATOM 644 C C . ALA A 1 81 ? -19.798 -2.351 6.582 1.00 93.81 81 ALA A C 1
ATOM 646 O O . ALA A 1 81 ? -20.564 -1.671 7.269 1.00 93.81 81 ALA A O 1
ATOM 647 N N . GLN A 1 82 ? -20.165 -3.519 6.041 1.00 93.31 82 GLN A N 1
ATOM 648 C CA . GLN A 1 82 ? -21.470 -4.155 6.259 1.00 93.31 82 GLN A CA 1
ATOM 649 C C . GLN A 1 82 ? -21.622 -4.699 7.689 1.00 93.31 82 GLN A C 1
ATOM 651 O O . GLN A 1 82 ? -22.677 -4.516 8.293 1.00 93.31 82 GLN A O 1
ATOM 656 N N . ASN A 1 83 ? -20.576 -5.308 8.259 1.00 93.75 83 ASN A N 1
ATOM 657 C CA . ASN A 1 83 ? -20.616 -5.927 9.595 1.00 93.75 83 ASN A CA 1
ATOM 658 C C . ASN A 1 83 ? -20.063 -5.019 10.720 1.00 93.75 83 ASN A C 1
ATOM 660 O O . ASN A 1 83 ? -19.643 -5.498 11.772 1.00 93.75 83 ASN A O 1
ATOM 664 N N . TRP A 1 84 ? -20.047 -3.698 10.511 1.00 93.12 84 TRP A N 1
ATOM 665 C CA . TRP A 1 84 ? -19.569 -2.736 11.508 1.00 93.12 84 TRP A CA 1
ATOM 666 C C . TRP A 1 84 ? -20.703 -2.194 12.388 1.00 93.12 84 TRP A C 1
ATOM 668 O O . TRP A 1 84 ? -21.475 -1.325 11.957 1.00 93.12 84 TRP A O 1
ATOM 678 N N . ASP A 1 85 ? -20.769 -2.621 13.655 1.00 92.62 85 ASP A N 1
ATOM 679 C CA . ASP A 1 85 ? -21.712 -2.029 14.606 1.00 92.62 85 ASP A CA 1
ATOM 680 C C . ASP A 1 85 ? -21.191 -0.674 15.113 1.00 92.62 85 ASP A C 1
ATOM 682 O O . ASP A 1 85 ? -20.116 -0.541 15.698 1.00 92.62 85 ASP A O 1
ATOM 686 N N . LYS A 1 86 ? -22.003 0.365 14.913 1.00 89.88 86 LYS A N 1
ATOM 687 C CA . LYS A 1 86 ? -21.730 1.744 15.345 1.00 89.88 86 LYS A CA 1
ATOM 688 C C . LYS A 1 86 ? -21.986 1.962 16.844 1.00 89.88 86 LYS A C 1
ATOM 690 O O . LYS A 1 86 ? -21.712 3.058 17.332 1.00 89.88 86 LYS A O 1
ATOM 695 N N . LYS A 1 87 ? -22.526 0.962 17.554 1.00 89.25 87 LYS A N 1
ATOM 696 C CA . LYS A 1 87 ? -22.709 0.946 19.016 1.00 89.25 87 LYS A CA 1
ATOM 697 C C . LYS A 1 87 ? -21.474 0.431 19.763 1.00 89.25 87 LYS A C 1
ATOM 699 O O . LYS A 1 87 ? -21.217 0.893 20.870 1.00 89.25 87 LYS A O 1
ATOM 704 N N . LEU A 1 88 ? -20.742 -0.513 19.170 1.00 91.50 88 LEU A N 1
ATOM 705 C CA . LEU A 1 88 ? -19.571 -1.155 19.773 1.00 91.50 88 LEU A CA 1
ATOM 706 C C . LEU A 1 88 ? -18.309 -0.287 19.637 1.00 91.50 88 LEU A C 1
ATOM 708 O O . LEU A 1 88 ? -18.200 0.561 18.745 1.00 91.50 88 LEU A O 1
ATOM 712 N N . THR A 1 89 ? -17.325 -0.514 20.509 1.00 90.81 89 THR A N 1
ATOM 713 C CA . THR A 1 89 ? -15.998 0.112 20.387 1.00 90.81 89 THR A CA 1
ATOM 714 C C . THR A 1 89 ? -15.232 -0.440 19.177 1.00 90.81 89 THR A C 1
ATOM 716 O O . THR A 1 89 ? -15.612 -1.446 18.573 1.00 90.81 89 THR A O 1
ATOM 719 N N . LEU A 1 90 ? -14.124 0.211 18.800 1.00 91.31 90 LEU A N 1
ATOM 720 C CA . LEU A 1 90 ? -13.249 -0.297 17.737 1.00 91.31 90 LEU A CA 1
ATOM 721 C C . LEU A 1 90 ? -12.701 -1.687 18.099 1.00 91.31 90 LEU A C 1
ATOM 723 O O . LEU A 1 90 ? -12.833 -2.613 17.307 1.00 91.31 90 LEU A O 1
ATOM 727 N N . THR A 1 91 ? -12.172 -1.852 19.314 1.00 91.75 91 THR A N 1
ATOM 728 C CA . THR A 1 91 ? -11.641 -3.127 19.821 1.00 91.75 91 THR A CA 1
ATOM 729 C C . THR A 1 91 ? -12.703 -4.230 19.817 1.00 91.75 91 THR A C 1
ATOM 731 O O . THR A 1 91 ? -12.439 -5.326 19.329 1.00 91.75 91 THR A O 1
ATOM 734 N N . GLN A 1 92 ? -13.924 -3.928 20.275 1.00 92.19 92 GLN A N 1
ATOM 735 C CA . GLN A 1 92 ? -15.052 -4.869 20.274 1.00 92.19 92 GLN A CA 1
ATOM 736 C C . GLN A 1 92 ? -15.458 -5.298 18.859 1.00 92.19 92 GLN A C 1
ATOM 738 O O . GLN A 1 92 ? -15.699 -6.482 18.632 1.00 92.19 92 GLN A O 1
ATOM 743 N N . ASN A 1 93 ? -15.515 -4.361 17.903 1.00 93.62 93 ASN A N 1
ATOM 744 C CA . ASN A 1 93 ? -15.810 -4.684 16.507 1.00 93.62 93 ASN A CA 1
ATOM 745 C C . ASN A 1 93 ? -14.727 -5.588 15.910 1.00 93.62 93 ASN A C 1
ATOM 747 O O . ASN A 1 93 ? -15.055 -6.665 15.434 1.00 93.62 93 ASN A O 1
ATOM 751 N N . TYR A 1 94 ? -13.447 -5.212 15.985 1.00 92.25 94 TYR A N 1
ATOM 752 C CA . TYR A 1 94 ? -12.355 -6.027 15.434 1.00 92.25 94 TYR A CA 1
ATOM 753 C C . TYR A 1 94 ? -12.349 -7.449 16.032 1.00 92.25 94 TYR A C 1
ATOM 755 O O . TYR A 1 94 ? -12.391 -8.421 15.276 1.00 92.25 94 TYR A O 1
ATOM 763 N N . ARG A 1 95 ? -12.483 -7.580 17.363 1.00 91.50 95 ARG A N 1
ATOM 764 C CA . ARG A 1 95 ? -12.677 -8.873 18.049 1.00 91.50 95 ARG A CA 1
ATOM 765 C C . ARG A 1 95 ? -13.879 -9.661 17.506 1.00 91.50 95 ARG A C 1
ATOM 767 O O . ARG A 1 95 ? -13.742 -10.842 17.213 1.00 91.50 95 ARG A O 1
ATOM 774 N N . ARG A 1 96 ? -15.043 -9.020 17.325 1.00 91.56 96 ARG A N 1
ATOM 775 C CA . ARG A 1 96 ? -16.259 -9.640 16.752 1.00 91.56 96 ARG A CA 1
ATOM 776 C C . ARG A 1 96 ? -16.061 -10.108 15.306 1.00 91.56 96 ARG A C 1
ATOM 778 O O . ARG A 1 96 ? -16.655 -11.111 14.923 1.00 91.56 96 ARG A O 1
ATOM 785 N N . LEU A 1 97 ? -15.278 -9.386 14.505 1.00 92.00 97 LEU A N 1
ATOM 786 C CA . LEU A 1 97 ? -14.993 -9.764 13.118 1.00 92.00 97 LEU A CA 1
ATOM 787 C C . LEU A 1 97 ? -14.043 -10.973 13.029 1.00 92.00 97 LEU A C 1
ATOM 789 O O . LEU A 1 97 ? -14.068 -11.672 12.018 1.00 92.00 97 LEU A O 1
ATOM 793 N N . GLY A 1 98 ? -13.243 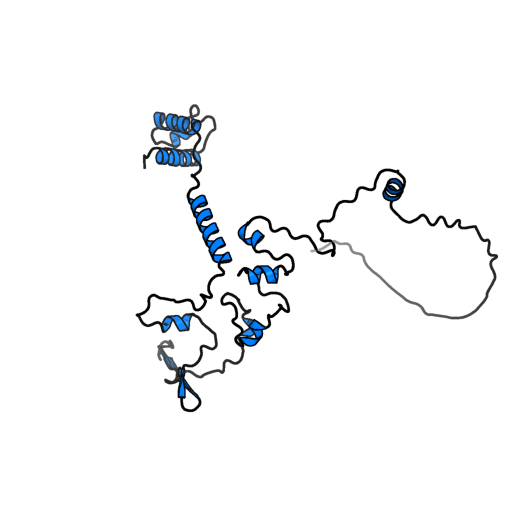-11.229 14.072 1.00 91.81 98 GLY A N 1
ATOM 794 C CA . GLY A 1 98 ? -12.131 -12.187 14.063 1.00 91.81 98 GLY A CA 1
ATOM 795 C C . GLY A 1 98 ? -10.792 -11.555 13.662 1.00 91.81 98 GLY A C 1
ATOM 796 O O . GLY A 1 98 ? -9.941 -12.236 13.105 1.00 91.81 98 GLY A O 1
ATOM 797 N N . LEU A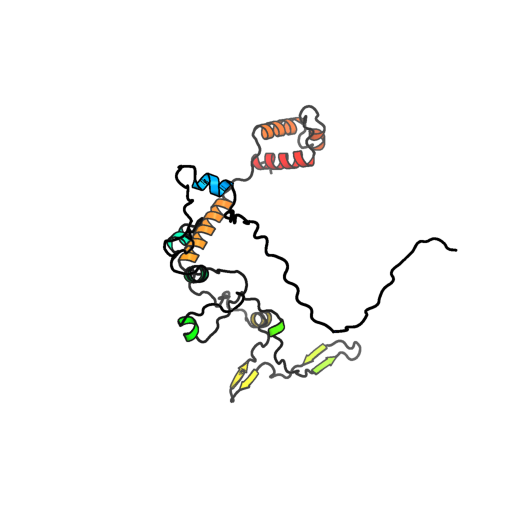 1 99 ? -10.618 -10.248 13.890 1.00 91.38 99 LEU A N 1
ATOM 798 C CA . LEU A 1 99 ? -9.443 -9.471 13.486 1.00 91.38 99 LEU A CA 1
ATOM 799 C C . LEU A 1 99 ? -8.740 -8.849 14.702 1.00 91.38 99 LEU A C 1
ATOM 801 O O . LEU A 1 99 ? -9.387 -8.363 15.631 1.00 91.38 99 LEU A O 1
ATOM 805 N N . ALA A 1 100 ? -7.409 -8.775 14.666 1.00 91.56 100 ALA A N 1
ATOM 806 C CA . ALA A 1 100 ? -6.634 -8.049 15.670 1.00 91.56 100 ALA A CA 1
ATOM 807 C C . ALA A 1 100 ? -6.856 -6.526 15.551 1.00 91.56 100 ALA A C 1
ATOM 809 O O . ALA A 1 100 ? -6.793 -5.957 14.462 1.00 91.56 100 ALA A O 1
ATOM 810 N N . SER A 1 101 ? -7.098 -5.844 16.677 1.00 91.00 101 SER A N 1
ATOM 811 C CA . SER A 1 101 ? -7.238 -4.376 16.721 1.00 91.00 101 SER A CA 1
ATOM 812 C C . SER A 1 101 ? -5.908 -3.631 16.879 1.00 91.00 101 SER A C 1
ATOM 814 O O . SER A 1 101 ? -5.839 -2.431 16.622 1.00 91.00 101 SER A O 1
ATOM 816 N N . GLN A 1 102 ? -4.883 -4.322 17.380 1.00 89.75 102 GLN A N 1
ATOM 817 C CA . GLN A 1 102 ? -3.515 -3.852 17.616 1.00 89.75 102 GLN A CA 1
ATOM 818 C C . GLN A 1 102 ? -2.578 -5.054 17.417 1.00 89.75 102 GLN A C 1
ATOM 820 O O . GLN A 1 102 ? -2.999 -6.181 17.662 1.00 89.75 102 GLN A O 1
ATOM 825 N N . LEU A 1 103 ? -1.342 -4.819 16.965 1.00 89.75 103 LEU A N 1
ATOM 826 C CA . LEU A 1 103 ? -0.346 -5.880 16.737 1.00 89.75 103 LEU A CA 1
ATOM 827 C C . LEU A 1 103 ? 0.398 -6.287 18.022 1.00 89.75 103 LEU A C 1
ATOM 829 O O . LEU A 1 103 ? 0.816 -7.429 18.160 1.00 89.75 103 LEU A O 1
ATOM 833 N N . ASN A 1 104 ? 0.558 -5.347 18.953 1.00 88.56 104 ASN A N 1
ATOM 834 C CA . ASN A 1 104 ? 1.309 -5.540 20.191 1.00 88.56 104 ASN A CA 1
ATOM 835 C C . ASN A 1 104 ? 0.357 -5.795 21.370 1.00 88.56 104 ASN A C 1
ATOM 837 O O . ASN A 1 104 ? -0.824 -5.443 21.310 1.00 88.56 104 ASN A O 1
ATOM 841 N N . ALA A 1 105 ? 0.904 -6.316 22.473 1.00 81.38 105 ALA A N 1
ATOM 842 C CA . ALA A 1 105 ? 0.208 -6.413 23.753 1.00 81.38 105 ALA A CA 1
ATOM 843 C C . ALA A 1 105 ? -0.438 -5.061 24.146 1.00 81.38 105 ALA A C 1
ATOM 845 O O . ALA A 1 105 ? 0.246 -4.031 24.116 1.00 81.38 105 ALA A O 1
ATOM 846 N N . PRO A 1 106 ? -1.732 -5.024 24.517 1.00 83.44 106 PRO A N 1
ATOM 847 C CA . PRO A 1 106 ? -2.410 -3.776 24.850 1.00 83.44 106 PRO A CA 1
ATOM 848 C C . PRO A 1 106 ? -1.903 -3.213 26.183 1.00 83.44 106 PRO A C 1
ATOM 850 O O . PRO A 1 106 ? -1.902 -3.900 27.204 1.00 83.44 106 PRO A O 1
ATOM 853 N N . THR A 1 107 ? -1.517 -1.936 26.202 1.00 86.88 107 THR A N 1
ATOM 854 C CA . THR A 1 107 ? -1.070 -1.266 27.430 1.00 86.88 107 THR A CA 1
ATOM 855 C C . THR A 1 107 ? -2.229 -1.088 28.416 1.00 86.88 107 THR A C 1
ATOM 857 O O . THR A 1 107 ? -3.093 -0.233 28.223 1.00 86.88 107 THR A O 1
ATOM 860 N N . GLY A 1 108 ? -2.211 -1.856 29.507 1.00 88.44 108 GLY A N 1
ATOM 861 C CA . GLY A 1 108 ? -3.176 -1.766 30.605 1.00 88.44 108 GLY A CA 1
ATOM 862 C C . GLY A 1 108 ? -4.283 -2.824 30.551 1.00 88.44 108 GLY A C 1
ATOM 863 O O . GLY A 1 108 ? -4.155 -3.864 29.909 1.00 88.44 108 GLY A O 1
ATOM 864 N N . GLY A 1 109 ? -5.374 -2.582 31.279 1.00 84.81 109 GLY A N 1
ATOM 865 C CA . GLY A 1 109 ? -6.481 -3.533 31.390 1.00 84.81 109 GLY A CA 1
ATOM 866 C C . GLY A 1 109 ? -7.334 -3.600 30.122 1.00 84.81 109 GLY A C 1
ATOM 867 O O . GLY A 1 109 ? -8.042 -2.648 29.799 1.00 84.81 109 GLY A O 1
ATOM 868 N N . ALA A 1 110 ? -7.322 -4.744 29.439 1.00 83.06 110 ALA A N 1
ATOM 869 C CA . ALA A 1 110 ? -8.303 -5.054 28.403 1.00 83.06 110 ALA A CA 1
ATOM 870 C C . ALA A 1 110 ? -9.641 -5.498 29.023 1.00 83.06 110 ALA A C 1
ATOM 872 O O . ALA A 1 110 ? -9.669 -6.184 30.046 1.00 83.06 110 ALA A O 1
ATOM 873 N N . GLU A 1 111 ? -10.758 -5.165 28.371 1.00 84.69 111 GLU A N 1
ATOM 874 C CA . GLU A 1 111 ? -12.066 -5.743 28.706 1.00 84.69 111 GLU A CA 1
ATOM 875 C C . GLU A 1 111 ? -12.015 -7.283 28.538 1.00 84.69 111 GLU A C 1
ATOM 877 O O . GLU A 1 111 ? -11.534 -7.789 27.512 1.00 84.69 111 GLU A O 1
ATOM 882 N N . LYS A 1 112 ? -12.520 -8.012 29.542 1.00 82.25 112 LYS A N 1
ATOM 883 C CA . LYS A 1 112 ? -12.758 -9.465 29.507 1.00 82.25 112 LYS A CA 1
ATOM 884 C C . LYS A 1 112 ? -14.257 -9.712 29.345 1.00 82.25 112 LYS A C 1
ATOM 886 O O . LYS A 1 112 ? -15.054 -9.055 30.017 1.00 82.25 112 LYS A O 1
ATOM 891 N N . LYS A 1 113 ? -14.664 -10.639 28.479 1.00 78.88 113 LYS A N 1
ATOM 892 C CA . LYS A 1 113 ? -16.071 -11.044 28.349 1.00 78.88 113 LYS A CA 1
ATOM 893 C C . LYS A 1 113 ? -16.390 -12.091 29.420 1.00 78.88 113 LYS A C 1
ATOM 895 O O . LYS A 1 113 ? -15.526 -12.866 29.815 1.00 78.88 113 LYS A O 1
ATOM 900 N N . LEU A 1 114 ? -17.651 -12.168 29.849 1.00 72.31 114 LEU A N 1
ATOM 901 C CA . LEU A 1 114 ? -18.091 -13.166 30.837 1.00 72.31 114 LEU A CA 1
ATOM 902 C C . LEU A 1 114 ? -17.849 -14.619 30.373 1.00 72.31 114 LEU A C 1
ATOM 904 O O . LEU A 1 114 ? -17.547 -15.474 31.196 1.00 72.31 114 LEU A O 1
ATOM 908 N N . ALA A 1 115 ? -17.900 -14.877 29.061 1.00 69.00 115 ALA A N 1
ATOM 909 C CA . ALA A 1 115 ? -17.581 -16.185 28.480 1.00 69.00 115 ALA A CA 1
ATOM 910 C C . ALA A 1 115 ? -16.098 -16.581 28.662 1.00 69.00 115 ALA A C 1
ATOM 912 O O . ALA A 1 115 ? -15.799 -17.741 28.939 1.00 69.00 115 ALA A O 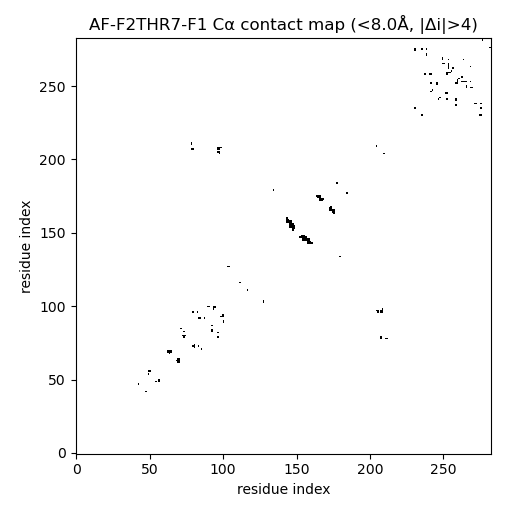1
ATOM 913 N N . ASP A 1 116 ? -15.183 -15.610 28.572 1.00 65.38 116 ASP A N 1
ATOM 914 C CA . ASP A 1 116 ? -13.730 -15.809 28.701 1.00 65.38 116 ASP A CA 1
ATOM 915 C C . ASP A 1 116 ? -13.306 -16.028 30.170 1.00 65.38 116 ASP A C 1
ATOM 917 O O . ASP A 1 116 ? -12.175 -16.420 30.456 1.00 65.38 116 ASP A O 1
ATOM 921 N N . LEU A 1 117 ? -14.207 -15.735 31.118 1.00 60.59 117 LEU A N 1
ATOM 922 C CA . LEU A 1 117 ? -14.035 -16.023 32.544 1.00 60.59 117 LEU A CA 1
ATOM 923 C C . LEU A 1 117 ? -14.496 -17.446 32.891 1.00 60.59 117 LEU A C 1
ATOM 925 O O . LEU A 1 117 ? -13.894 -18.080 33.752 1.00 60.59 117 LEU A O 1
ATOM 929 N N . SER A 1 118 ? -15.515 -17.973 32.201 1.00 59.62 118 SER A N 1
ATOM 930 C CA . SER A 1 118 ? -15.998 -19.349 32.400 1.00 59.62 118 SER A CA 1
ATOM 931 C C . SER A 1 118 ? -15.098 -20.436 31.799 1.00 59.62 118 SER A C 1
ATOM 933 O O . SER A 1 118 ? -15.194 -21.583 32.219 1.00 59.62 118 SER A O 1
ATOM 935 N N . SER A 1 119 ? -14.225 -20.112 30.839 1.00 56.53 119 SER A N 1
ATOM 936 C CA . SER A 1 119 ? -13.355 -21.103 30.182 1.00 56.53 119 SER A CA 1
ATOM 937 C C . SER A 1 119 ? -12.124 -21.512 31.003 1.00 56.53 119 SER A C 1
ATOM 939 O O . SER A 1 119 ? -11.509 -22.527 30.691 1.00 56.53 119 SER A O 1
ATOM 941 N N . GLY A 1 120 ? -11.748 -20.748 32.038 1.00 50.19 120 GLY A N 1
ATOM 942 C CA . GLY A 1 120 ? -10.652 -21.050 32.976 1.00 50.19 120 GLY A CA 1
ATOM 943 C C . GLY A 1 120 ? -9.236 -20.937 32.392 1.00 50.19 120 GLY A C 1
ATOM 944 O O . GLY A 1 120 ? -8.387 -20.238 32.944 1.00 50.19 120 GLY A O 1
ATOM 945 N N . GLN A 1 121 ? -8.980 -21.568 31.247 1.00 49.72 121 GLN A N 1
ATOM 946 C CA . GLN A 1 121 ? -7.725 -21.467 30.512 1.00 49.72 121 GLN A CA 1
ATOM 947 C C . GLN A 1 121 ? -7.579 -20.062 29.916 1.00 49.72 121 GLN A C 1
ATOM 949 O O . GLN A 1 121 ? -8.365 -19.643 29.063 1.00 49.72 121 GLN A O 1
ATOM 954 N N . GLN A 1 122 ? -6.547 -19.327 30.340 1.00 49.28 122 GLN A N 1
ATOM 955 C CA . GLN A 1 122 ? -6.059 -18.187 29.568 1.00 49.28 122 GLN A CA 1
ATOM 956 C C . GLN A 1 122 ? -5.301 -18.753 28.360 1.00 49.28 122 GLN A C 1
ATOM 958 O O . GLN A 1 122 ? -4.104 -19.007 28.451 1.00 49.28 122 GLN A O 1
ATOM 963 N N . HIS A 1 123 ? -5.998 -18.976 27.241 1.00 50.34 123 HIS A N 1
ATOM 964 C CA . HIS A 1 123 ? -5.339 -19.219 25.957 1.00 50.34 123 HIS A CA 1
ATOM 965 C C . HIS A 1 123 ? -4.590 -17.937 25.568 1.00 50.34 123 HIS A C 1
ATOM 967 O O . HIS A 1 123 ? -5.161 -17.003 25.003 1.00 50.34 123 HIS A O 1
ATOM 973 N N . THR A 1 124 ? -3.316 -17.865 25.943 1.00 49.47 124 THR A N 1
ATOM 974 C CA . THR A 1 124 ? -2.378 -16.891 25.394 1.00 49.47 124 THR A CA 1
ATOM 975 C C . THR A 1 124 ? -2.270 -17.147 23.899 1.00 49.47 124 THR A C 1
ATOM 977 O O . THR A 1 124 ? -2.002 -18.273 23.482 1.00 49.47 124 THR A O 1
ATOM 980 N N . ASP A 1 125 ? -2.515 -16.111 23.101 1.00 54.62 125 ASP A N 1
ATOM 981 C CA . ASP A 1 125 ? -2.314 -16.145 21.655 1.00 54.62 125 ASP A CA 1
ATOM 982 C C . ASP A 1 125 ? -0.884 -16.630 21.362 1.00 54.62 125 ASP A C 1
ATOM 984 O O . ASP A 1 125 ? 0.077 -16.080 21.901 1.00 54.62 125 ASP A O 1
ATOM 988 N N . SER A 1 126 ? -0.733 -17.678 20.548 1.00 58.66 126 SER A N 1
ATOM 989 C CA . SER A 1 126 ? 0.562 -18.317 20.269 1.00 58.66 126 SER A CA 1
ATOM 990 C C . SER A 1 126 ? 1.553 -17.402 19.536 1.00 58.66 126 SER A C 1
ATOM 992 O O . SER A 1 126 ? 2.717 -17.756 19.383 1.00 58.66 126 SER A O 1
ATOM 994 N N . LEU A 1 127 ? 1.112 -16.218 19.096 1.00 55.38 127 LEU A N 1
ATOM 995 C CA . LEU A 1 127 ? 1.950 -15.162 18.521 1.00 55.38 127 LEU A CA 1
ATOM 996 C C . LEU A 1 127 ? 2.426 -14.126 19.566 1.00 55.38 127 LEU A C 1
ATOM 998 O O . LEU A 1 127 ? 3.142 -13.180 19.229 1.00 55.38 127 LEU A O 1
ATOM 1002 N N . HIS A 1 128 ? 2.028 -14.262 20.835 1.00 56.94 128 HIS A N 1
ATOM 1003 C CA . HIS A 1 128 ? 2.217 -13.246 21.872 1.00 56.94 128 HIS A CA 1
ATOM 1004 C C . HIS A 1 128 ? 3.588 -13.335 22.567 1.00 56.94 128 HIS A C 1
ATOM 1006 O O . HIS A 1 128 ? 3.713 -13.828 23.690 1.00 56.94 128 HIS A O 1
ATOM 1012 N N . LEU A 1 129 ? 4.615 -12.778 21.920 1.00 51.94 129 LEU A N 1
ATOM 1013 C CA . LEU A 1 129 ? 5.981 -12.668 22.451 1.00 51.94 129 LEU A CA 1
ATOM 1014 C C . LEU A 1 129 ? 6.022 -11.996 23.842 1.00 51.94 129 LEU A C 1
ATOM 1016 O O . LEU A 1 129 ? 5.895 -10.776 23.971 1.00 51.94 129 LEU A O 1
ATOM 1020 N N . LEU A 1 130 ? 6.231 -12.798 24.889 1.00 54.72 130 LEU A N 1
ATOM 1021 C CA . LEU A 1 130 ? 6.491 -12.318 26.247 1.00 54.72 130 LEU A CA 1
ATOM 1022 C C . LEU A 1 130 ? 7.940 -11.808 26.375 1.00 54.72 130 LEU A C 1
ATOM 1024 O O . LEU A 1 130 ? 8.854 -12.398 25.796 1.00 54.72 130 LEU A O 1
ATOM 1028 N N . PRO A 1 131 ? 8.198 -10.737 27.150 1.00 55.19 131 PRO A N 1
ATOM 1029 C CA . PRO A 1 131 ? 9.561 -10.303 27.430 1.00 55.19 131 PRO A CA 1
ATOM 1030 C C . PRO A 1 131 ? 10.289 -11.348 28.292 1.00 55.19 131 PRO A C 1
ATOM 1032 O O . PRO A 1 131 ? 9.802 -11.744 29.347 1.00 55.19 131 PRO A O 1
ATOM 1035 N N . SER A 1 132 ? 11.493 -11.744 27.867 1.00 57.25 132 SER A N 1
ATOM 1036 C CA . SER A 1 132 ? 12.307 -12.823 28.465 1.00 57.25 132 SER A CA 1
ATOM 1037 C C . SER A 1 132 ? 12.505 -12.741 29.993 1.00 57.25 132 SER A C 1
ATOM 1039 O O . SER A 1 132 ? 12.706 -13.762 30.652 1.00 57.25 132 SER A O 1
ATOM 1041 N N . SER A 1 133 ? 12.391 -11.549 30.586 1.00 56.88 133 SER A N 1
ATOM 1042 C CA . SER A 1 133 ? 12.588 -11.301 32.018 1.00 56.88 133 SER A CA 1
ATOM 1043 C C . SER A 1 133 ? 11.593 -12.004 32.953 1.00 56.88 133 SER A C 1
ATOM 1045 O O . SER A 1 133 ? 11.871 -12.097 34.148 1.00 56.88 133 SER A O 1
ATOM 1047 N N . THR A 1 134 ? 10.454 -12.515 32.467 1.00 54.12 134 THR A N 1
ATOM 1048 C CA . THR A 1 134 ? 9.469 -13.215 33.318 1.00 54.12 134 THR A CA 1
ATOM 1049 C C . THR A 1 134 ? 9.711 -14.718 33.481 1.00 54.12 134 THR A C 1
ATOM 1051 O O . THR A 1 134 ? 9.104 -15.316 34.369 1.00 54.12 134 THR A O 1
ATOM 1054 N N . ILE A 1 135 ? 10.588 -15.323 32.669 1.00 55.16 135 ILE A N 1
ATOM 1055 C CA . ILE A 1 135 ? 10.748 -16.788 32.554 1.00 55.16 135 ILE A CA 1
ATOM 1056 C C . ILE A 1 135 ? 11.664 -17.374 33.650 1.00 55.16 135 ILE A C 1
ATOM 1058 O O . ILE A 1 135 ? 11.536 -18.538 34.013 1.00 55.16 135 ILE A O 1
ATOM 1062 N N . LEU A 1 136 ? 12.552 -16.570 34.248 1.00 51.66 136 LEU A N 1
ATOM 1063 C CA . LEU A 1 136 ? 13.625 -17.015 35.161 1.00 51.66 136 LEU A CA 1
ATOM 1064 C C . LEU A 1 136 ? 13.164 -17.420 36.585 1.00 51.66 136 LEU A C 1
ATOM 1066 O O . LEU A 1 136 ? 13.850 -17.149 37.572 1.00 51.66 136 LEU A O 1
ATOM 1070 N N . LYS A 1 137 ? 12.000 -18.060 36.732 1.00 56.25 137 LYS A N 1
ATOM 1071 C CA . LYS A 1 137 ? 11.467 -18.497 38.031 1.00 56.25 137 LYS A CA 1
ATOM 1072 C C . LYS A 1 137 ? 11.768 -19.972 38.311 1.00 56.25 137 LYS A C 1
ATOM 1074 O O . LYS A 1 137 ? 11.071 -20.859 37.840 1.00 56.25 137 LYS A O 1
ATOM 1079 N N . MET A 1 138 ? 12.736 -20.192 39.204 1.00 54.16 138 MET A N 1
ATOM 1080 C CA . MET A 1 138 ? 12.950 -21.448 39.946 1.00 54.16 138 MET A CA 1
ATOM 1081 C C . MET A 1 138 ? 13.400 -22.677 39.131 1.00 54.16 138 MET A C 1
ATOM 1083 O O . MET A 1 138 ? 12.925 -23.788 39.367 1.00 54.16 138 MET A O 1
ATOM 1087 N N . ILE A 1 139 ? 14.414 -22.523 38.273 1.00 60.31 139 ILE A N 1
ATOM 1088 C CA . ILE A 1 139 ? 15.255 -23.675 37.903 1.00 60.31 139 ILE A CA 1
ATOM 1089 C C . ILE A 1 139 ? 16.066 -24.074 39.147 1.00 60.31 139 ILE A C 1
ATOM 1091 O O . ILE A 1 139 ? 16.831 -23.265 39.674 1.00 60.31 139 ILE A O 1
ATOM 1095 N N . LYS A 1 140 ? 15.893 -25.307 39.637 1.00 65.69 140 LYS A N 1
ATOM 1096 C CA . LYS A 1 140 ? 16.788 -25.888 40.652 1.00 65.69 140 LYS A CA 1
ATOM 1097 C C . LYS A 1 140 ? 18.070 -26.370 39.958 1.00 65.69 140 LYS A C 1
ATOM 1099 O O . LYS A 1 140 ? 17.949 -26.971 38.892 1.00 65.69 140 LYS A O 1
ATOM 1104 N N . PRO A 1 141 ? 19.270 -26.145 40.521 1.00 61.47 141 PRO A N 1
ATOM 1105 C CA . PRO A 1 141 ? 20.484 -26.746 39.983 1.00 61.47 141 PRO A CA 1
ATOM 1106 C C . PRO A 1 141 ? 20.427 -28.272 40.149 1.00 61.47 141 PRO A C 1
ATOM 1108 O O . PRO A 1 141 ? 20.098 -28.765 41.227 1.00 61.47 141 PRO A O 1
ATOM 1111 N N . THR A 1 142 ? 20.761 -28.995 39.081 1.00 67.25 142 THR A N 1
ATOM 1112 C CA . THR A 1 142 ? 20.885 -30.460 39.058 1.00 67.25 142 THR A CA 1
ATOM 1113 C C . THR A 1 142 ? 22.334 -30.820 38.748 1.00 67.25 142 THR A C 1
ATOM 1115 O O . THR A 1 142 ? 22.957 -30.200 37.886 1.00 67.25 142 THR A O 1
ATOM 1118 N N . GLU A 1 143 ? 22.876 -31.817 39.441 1.00 71.62 143 GLU A N 1
ATOM 1119 C CA . GLU A 1 143 ? 24.245 -32.292 39.237 1.00 71.62 143 GLU A CA 1
ATOM 1120 C C . GLU A 1 143 ? 24.292 -33.370 38.144 1.00 71.62 143 GLU A C 1
ATOM 1122 O O . GLU A 1 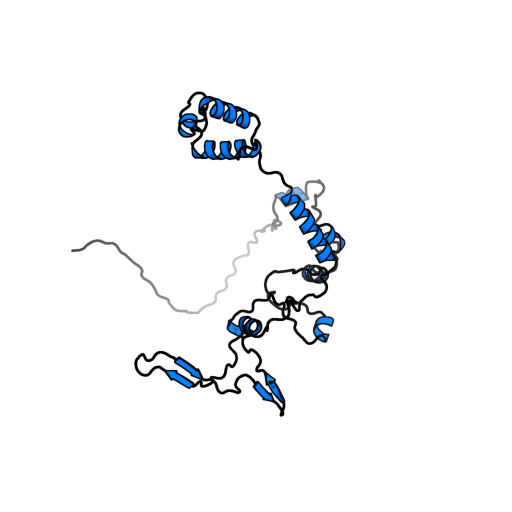143 ? 23.539 -34.342 38.186 1.00 71.62 143 GLU A O 1
ATOM 1127 N N . ALA A 1 144 ? 25.202 -33.219 37.178 1.00 73.62 144 ALA A N 1
ATOM 1128 C CA . ALA A 1 144 ? 25.447 -34.192 36.112 1.00 73.62 144 ALA A CA 1
ATOM 1129 C C . ALA A 1 144 ? 26.898 -34.689 36.172 1.00 73.62 144 ALA A C 1
ATOM 1131 O O . ALA A 1 144 ? 27.821 -33.909 36.427 1.00 73.62 144 ALA A O 1
ATOM 1132 N N . ARG A 1 145 ? 27.124 -35.984 35.918 1.00 78.38 145 ARG A N 1
ATOM 1133 C CA . ARG A 1 145 ? 28.478 -36.55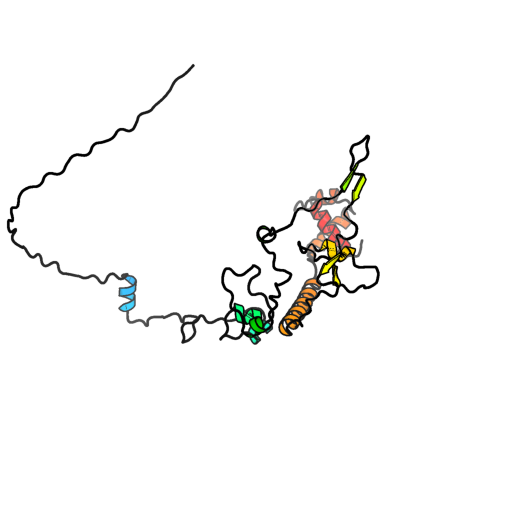6 35.879 1.00 78.38 145 ARG A CA 1
ATOM 1134 C C . ARG A 1 145 ? 29.080 -36.367 34.490 1.00 78.38 145 ARG A C 1
ATOM 1136 O O . ARG A 1 145 ? 28.418 -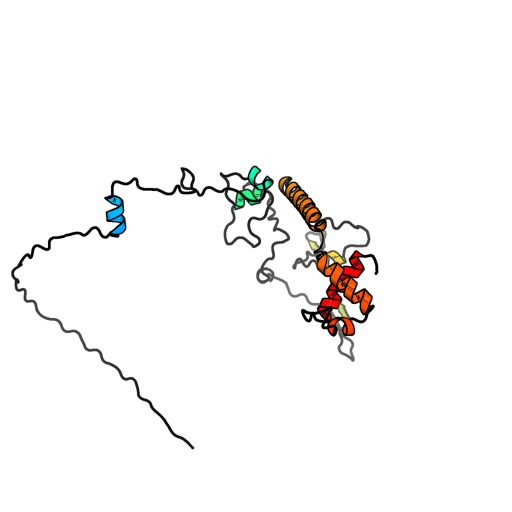36.607 33.486 1.00 78.38 145 ARG A O 1
ATOM 1143 N N . VAL A 1 146 ? 30.335 -35.928 34.429 1.00 80.12 146 VAL A N 1
ATOM 1144 C CA . VAL A 1 146 ? 31.019 -35.596 33.171 1.00 80.12 146 VAL A CA 1
ATOM 1145 C C . VAL A 1 146 ? 32.286 -36.429 33.045 1.00 80.12 146 VAL A C 1
ATOM 1147 O O . VAL A 1 146 ? 33.236 -36.236 33.801 1.00 80.12 146 VAL A O 1
ATOM 1150 N N . GLU A 1 147 ? 32.302 -37.332 32.072 1.00 80.94 147 GLU A N 1
ATOM 1151 C CA . GLU A 1 147 ? 33.470 -38.133 31.716 1.00 80.94 147 GLU A CA 1
ATOM 1152 C C . GLU A 1 147 ? 34.336 -37.343 30.727 1.00 80.94 147 GLU A C 1
ATOM 1154 O O . GLU A 1 147 ? 33.852 -36.827 29.709 1.00 80.94 147 GLU A O 1
ATOM 1159 N N . ARG A 1 148 ? 35.626 -37.220 31.046 1.00 84.38 148 ARG A N 1
ATOM 1160 C CA . ARG A 1 148 ? 36.624 -36.508 30.242 1.00 84.38 148 ARG A CA 1
ATOM 1161 C C . ARG A 1 148 ? 37.735 -37.458 29.826 1.00 84.38 148 ARG A C 1
ATOM 1163 O O . ARG A 1 148 ? 38.135 -38.319 30.603 1.00 84.38 148 ARG A O 1
ATOM 1170 N N . ASP A 1 149 ? 38.234 -37.247 28.619 1.00 82.75 149 ASP A N 1
ATOM 1171 C CA . ASP A 1 149 ? 39.437 -37.887 28.102 1.00 82.75 149 ASP A CA 1
ATOM 1172 C C . ASP A 1 149 ? 40.656 -37.500 28.969 1.00 82.75 149 ASP A C 1
ATOM 1174 O O . ASP A 1 149 ? 40.893 -36.297 29.139 1.00 82.75 149 ASP A O 1
ATOM 1178 N N . PRO A 1 150 ? 41.406 -38.457 29.555 1.00 80.31 150 PRO A N 1
ATOM 1179 C CA . PRO A 1 150 ? 42.473 -38.153 30.510 1.00 80.31 150 PRO A CA 1
ATOM 1180 C C . PRO A 1 150 ? 43.646 -37.361 29.918 1.00 80.31 150 PRO A C 1
ATOM 1182 O O . PRO A 1 150 ? 44.277 -36.613 30.660 1.00 80.31 150 PRO A O 1
ATOM 1185 N N . GLU A 1 151 ? 43.934 -37.485 28.617 1.00 76.62 151 GLU A N 1
ATOM 1186 C CA . GLU A 1 151 ? 45.066 -36.779 27.994 1.00 76.62 151 GLU A CA 1
ATOM 1187 C C . GLU A 1 151 ? 44.681 -35.404 27.432 1.00 76.62 151 GLU A C 1
ATOM 1189 O O . GLU A 1 151 ? 45.413 -34.434 27.626 1.00 76.62 151 GLU A O 1
ATOM 1194 N N . THR A 1 152 ? 43.527 -35.277 26.761 1.00 77.88 152 THR A N 1
ATOM 1195 C CA . THR A 1 152 ? 43.121 -33.996 26.142 1.00 77.88 152 THR A CA 1
ATOM 1196 C C . THR A 1 152 ? 42.197 -33.138 27.010 1.00 77.88 152 THR A C 1
ATOM 1198 O O . THR A 1 152 ? 41.912 -31.991 26.660 1.00 77.88 152 THR A O 1
ATOM 1201 N N . GLY A 1 153 ? 41.666 -33.678 28.114 1.00 76.56 153 GLY A N 1
ATOM 1202 C CA . GLY A 1 153 ? 40.669 -33.016 28.964 1.00 76.56 153 GLY A CA 1
ATOM 1203 C C . GLY A 1 153 ? 39.305 -32.793 28.292 1.00 76.56 153 GLY A C 1
ATOM 1204 O O . GLY A 1 153 ? 38.401 -32.206 28.899 1.00 76.56 153 GLY A O 1
ATOM 1205 N N . ARG A 1 154 ? 39.131 -33.247 27.044 1.00 79.69 154 ARG A N 1
ATOM 1206 C CA . ARG A 1 154 ? 37.906 -33.075 26.261 1.00 79.69 154 ARG A CA 1
ATOM 1207 C C . ARG A 1 154 ? 36.763 -33.872 26.886 1.00 79.69 154 ARG A C 1
ATOM 1209 O O . ARG A 1 154 ? 36.932 -35.020 27.285 1.00 79.69 154 ARG A O 1
ATOM 1216 N N . ILE A 1 155 ? 35.580 -33.265 26.956 1.00 78.38 155 ILE A N 1
ATOM 1217 C CA . ILE A 1 155 ? 34.368 -33.951 27.420 1.00 78.38 155 ILE A CA 1
ATOM 1218 C C . ILE A 1 155 ? 33.993 -35.020 26.390 1.00 78.38 155 ILE A C 1
ATOM 1220 O O . ILE A 1 155 ? 33.760 -34.692 25.226 1.00 78.38 155 ILE A O 1
ATOM 1224 N N . LEU A 1 156 ? 33.939 -36.277 26.832 1.00 78.00 156 LEU A N 1
ATOM 1225 C CA . LEU A 1 156 ? 33.521 -37.420 26.019 1.00 78.00 156 LEU A CA 1
ATOM 1226 C C . LEU A 1 156 ? 32.031 -37.711 26.208 1.00 78.00 156 LEU A C 1
ATOM 1228 O O . LEU A 1 156 ? 31.318 -37.935 25.232 1.00 78.00 156 LEU A O 1
ATOM 1232 N N . ARG A 1 157 ? 31.549 -37.678 27.458 1.00 76.44 157 ARG A N 1
ATOM 1233 C CA . ARG A 1 157 ? 30.159 -37.997 27.796 1.00 76.44 157 ARG A CA 1
ATOM 1234 C C . ARG A 1 157 ? 29.669 -37.174 28.983 1.00 76.44 157 ARG A C 1
ATOM 1236 O O . ARG A 1 157 ? 30.388 -36.980 29.960 1.00 76.44 157 ARG A O 1
ATOM 1243 N N . VAL A 1 158 ? 28.417 -36.728 28.910 1.00 75.06 158 VAL A N 1
ATOM 1244 C CA . VAL A 1 158 ? 27.666 -36.210 30.060 1.00 75.06 158 VAL A CA 1
ATOM 1245 C C . VAL A 1 158 ? 26.618 -37.256 30.421 1.00 75.06 158 VAL A C 1
ATOM 1247 O O . VAL A 1 158 ? 25.771 -37.597 29.596 1.00 75.06 158 VAL A O 1
ATOM 1250 N N . ILE A 1 159 ? 26.709 -37.796 31.633 1.00 71.81 159 ILE A N 1
ATOM 1251 C CA . ILE A 1 159 ? 25.795 -38.799 32.174 1.00 71.81 159 ILE A CA 1
ATOM 1252 C C . ILE A 1 159 ? 24.854 -38.103 33.159 1.00 71.81 159 ILE A C 1
ATOM 1254 O O . ILE A 1 159 ? 25.242 -37.719 34.267 1.00 71.81 159 ILE A O 1
ATOM 1258 N N . HIS A 1 160 ? 23.603 -37.966 32.731 1.00 64.75 160 HIS A N 1
ATOM 1259 C CA . HIS A 1 160 ? 22.461 -37.684 33.596 1.00 64.75 160 HIS A CA 1
ATOM 1260 C C . HIS A 1 160 ? 21.959 -39.012 34.199 1.00 64.75 160 HIS A C 1
ATOM 1262 O O . HIS A 1 160 ? 22.129 -40.058 33.565 1.00 64.75 160 HIS A O 1
ATOM 1268 N N . PRO A 1 161 ? 21.366 -39.021 35.406 1.00 67.31 161 PRO A N 1
ATOM 1269 C CA . PRO A 1 161 ? 20.786 -40.236 35.977 1.00 67.31 161 PRO A CA 1
ATOM 1270 C C . PRO A 1 161 ? 19.611 -40.735 35.118 1.00 67.31 161 PRO A C 1
ATOM 1272 O O . PRO A 1 161 ? 18.777 -39.947 34.686 1.00 67.31 161 PRO A O 1
ATOM 1275 N N . GLU A 1 162 ? 19.502 -42.050 34.908 1.00 56.72 162 GLU A N 1
ATOM 1276 C CA . GLU A 1 162 ? 18.633 -42.672 33.880 1.00 56.72 162 GLU A CA 1
ATOM 1277 C C . GLU A 1 162 ? 17.107 -42.492 34.065 1.00 56.72 162 GLU A C 1
ATOM 1279 O O . GLU A 1 162 ? 16.325 -43.019 33.281 1.00 56.72 162 GLU A O 1
ATOM 1284 N N . ASN A 1 163 ? 16.663 -41.750 35.084 1.00 53.16 163 ASN A N 1
ATOM 1285 C CA . ASN A 1 163 ? 15.250 -41.452 35.349 1.00 53.16 163 ASN A CA 1
ATOM 1286 C C . ASN A 1 163 ? 14.920 -39.948 35.251 1.00 53.16 163 ASN A C 1
ATOM 1288 O O . ASN A 1 163 ? 13.821 -39.543 35.619 1.00 53.16 163 ASN A O 1
ATOM 1292 N N . ASP A 1 164 ? 15.837 -39.099 34.769 1.00 57.50 164 ASP A N 1
ATOM 1293 C CA . ASP A 1 164 ? 15.655 -37.636 34.794 1.00 57.50 164 ASP A CA 1
ATOM 1294 C C . ASP A 1 164 ? 14.541 -37.116 33.852 1.00 57.50 164 ASP A C 1
ATOM 1296 O O . ASP A 1 164 ? 14.176 -35.944 33.933 1.00 57.50 164 ASP A O 1
ATOM 1300 N N . ASP A 1 165 ? 13.968 -37.977 33.000 1.00 58.00 165 ASP A N 1
ATOM 1301 C CA . ASP A 1 165 ? 12.817 -37.688 32.127 1.00 58.00 165 ASP A CA 1
ATOM 1302 C C . ASP A 1 165 ? 11.451 -38.047 32.746 1.00 58.00 165 ASP A C 1
ATOM 1304 O O . ASP A 1 165 ? 10.424 -37.532 32.293 1.00 58.00 165 ASP A O 1
ATOM 1308 N N . GLU A 1 166 ? 11.394 -38.907 33.773 1.00 61.44 166 GLU A N 1
ATOM 1309 C CA . GLU A 1 166 ? 10.139 -39.404 34.360 1.00 61.44 166 GLU A CA 1
ATOM 1310 C C . GLU A 1 166 ? 10.064 -39.169 35.873 1.00 61.44 166 GLU A C 1
ATOM 1312 O O . GLU A 1 166 ? 10.769 -39.782 36.670 1.00 61.44 166 GLU A O 1
ATOM 1317 N N . VAL A 1 167 ? 9.135 -38.305 36.285 1.00 60.31 167 VAL A N 1
ATOM 1318 C CA . VAL A 1 167 ? 8.862 -37.997 37.691 1.00 60.31 167 VAL A CA 1
ATOM 1319 C C . VAL A 1 167 ? 7.718 -38.879 38.188 1.00 60.31 167 VAL A C 1
ATOM 1321 O O . VAL A 1 167 ? 6.619 -38.874 37.625 1.00 60.31 167 VAL A O 1
ATOM 1324 N N . GLU A 1 168 ? 7.945 -39.619 39.271 1.00 61.56 168 GLU A N 1
ATOM 1325 C CA . GLU A 1 168 ? 6.881 -40.345 39.965 1.00 61.56 168 GLU A CA 1
ATOM 1326 C C . GLU A 1 168 ? 6.089 -39.402 40.874 1.00 61.56 168 GLU A C 1
ATOM 1328 O O . GLU A 1 168 ? 6.597 -38.877 41.863 1.00 61.56 168 GLU A O 1
ATOM 1333 N N . ILE A 1 169 ? 4.814 -39.194 40.539 1.00 60.31 169 ILE A N 1
ATOM 1334 C CA . ILE A 1 169 ? 3.888 -38.380 41.330 1.00 60.31 169 ILE A CA 1
ATOM 1335 C C . ILE A 1 169 ? 2.721 -39.277 41.739 1.00 60.31 169 ILE A C 1
ATOM 1337 O O . ILE A 1 169 ? 2.018 -39.815 40.884 1.00 60.31 169 ILE A O 1
ATOM 1341 N N . ALA A 1 170 ? 2.533 -39.455 43.052 1.00 60.34 170 ALA A N 1
ATOM 1342 C CA . ALA A 1 170 ? 1.499 -40.317 43.639 1.00 60.34 170 ALA A CA 1
ATOM 1343 C C . ALA A 1 170 ? 1.456 -41.739 43.027 1.00 60.34 170 ALA A C 1
ATOM 1345 O O . ALA A 1 170 ? 0.399 -42.231 42.636 1.00 60.34 170 ALA A O 1
ATOM 1346 N N . GLY A 1 171 ? 2.624 -42.383 42.898 1.00 64.69 171 GLY A N 1
ATOM 1347 C CA . GLY A 1 171 ? 2.751 -43.750 42.370 1.00 64.69 171 GLY A CA 1
ATOM 1348 C C . GLY A 1 171 ? 2.525 -43.889 40.860 1.00 64.69 171 GLY A C 1
ATOM 1349 O O . GLY A 1 171 ? 2.415 -45.006 40.360 1.00 64.69 171 GLY A O 1
ATOM 1350 N N . ARG A 1 172 ? 2.444 -42.779 40.110 1.00 59.75 172 ARG A N 1
ATOM 1351 C CA . ARG A 1 172 ? 2.278 -42.794 38.652 1.00 59.75 172 ARG A CA 1
ATOM 1352 C C . ARG A 1 172 ? 3.419 -42.039 37.976 1.00 59.75 172 ARG A C 1
ATOM 1354 O O . ARG A 1 172 ? 3.561 -40.831 38.162 1.00 59.75 172 ARG A O 1
ATOM 1361 N N . LYS A 1 173 ? 4.201 -42.749 37.158 1.00 64.25 173 LYS A N 1
ATOM 1362 C CA . LYS A 1 173 ? 5.239 -42.159 36.301 1.00 64.25 173 LYS A CA 1
ATOM 1363 C C . LYS A 1 173 ? 4.622 -41.153 35.327 1.00 64.25 173 LYS A C 1
ATOM 1365 O O . LYS A 1 173 ? 3.616 -41.444 34.670 1.00 64.25 173 LYS A O 1
ATOM 1370 N N . ARG A 1 174 ? 5.198 -39.953 35.262 1.00 59.25 174 ARG A N 1
ATOM 1371 C CA . ARG A 1 174 ? 4.812 -38.861 34.359 1.00 59.25 174 ARG A CA 1
ATOM 1372 C C . ARG A 1 174 ? 6.065 -38.254 33.747 1.00 59.25 174 ARG A C 1
ATOM 1374 O O . ARG A 1 174 ? 7.013 -37.968 34.471 1.00 59.25 174 ARG A O 1
ATOM 1381 N N . ARG A 1 175 ? 6.056 -38.000 32.436 1.00 64.25 175 ARG A N 1
ATOM 1382 C CA . ARG A 1 175 ? 7.157 -37.271 31.797 1.00 64.25 175 ARG A CA 1
ATOM 1383 C C . ARG A 1 175 ? 7.272 -35.859 32.365 1.00 64.25 175 ARG A C 1
ATOM 1385 O O . ARG A 1 175 ? 6.264 -35.195 32.615 1.00 64.25 175 ARG A O 1
ATOM 1392 N N . LYS A 1 176 ? 8.509 -35.432 32.584 1.00 67.06 176 LYS A N 1
ATOM 1393 C CA . LYS A 1 176 ? 8.887 -34.118 33.100 1.00 67.06 176 LYS A CA 1
ATOM 1394 C C . LYS A 1 176 ? 8.461 -33.042 32.097 1.00 67.06 176 LYS A C 1
ATOM 1396 O O . LYS A 1 176 ? 8.809 -33.108 30.922 1.00 67.06 176 LYS A O 1
ATOM 1401 N N . ALA A 1 177 ? 7.661 -32.076 32.545 1.00 64.06 177 ALA A N 1
ATOM 1402 C CA . ALA A 1 177 ? 7.197 -30.992 31.683 1.00 64.06 177 ALA A CA 1
ATOM 1403 C C . ALA A 1 177 ? 8.375 -30.099 31.260 1.00 64.06 177 ALA A C 1
ATOM 1405 O O . ALA A 1 177 ? 9.228 -29.790 32.091 1.00 64.06 177 ALA A O 1
ATOM 1406 N N . ASN A 1 178 ? 8.399 -29.674 29.992 1.00 67.56 178 ASN A N 1
ATOM 1407 C CA . ASN A 1 178 ? 9.395 -28.748 29.446 1.00 67.56 178 ASN A CA 1
ATOM 1408 C C . ASN A 1 178 ? 9.280 -27.385 30.166 1.00 67.56 178 ASN A C 1
ATOM 1410 O O . ASN A 1 178 ? 8.318 -26.661 29.913 1.00 67.56 178 ASN A O 1
ATOM 1414 N N . PRO A 1 179 ? 10.211 -27.012 31.067 1.00 65.88 179 PRO A N 1
ATOM 1415 C CA . PRO A 1 179 ? 10.041 -25.848 31.938 1.00 65.88 179 PRO A CA 1
ATOM 1416 C C . PRO A 1 179 ? 10.368 -24.520 31.238 1.00 65.88 179 PRO A C 1
ATOM 1418 O O . PRO A 1 179 ? 10.215 -23.461 31.843 1.00 65.88 179 PRO A O 1
ATOM 1421 N N . LEU A 1 180 ? 10.857 -24.581 29.995 1.00 62.66 180 LEU A N 1
ATOM 1422 C CA . LEU A 1 180 ? 11.253 -23.436 29.174 1.00 62.66 180 LEU A CA 1
ATOM 1423 C C . LEU A 1 180 ? 10.365 -23.248 27.934 1.00 62.66 180 LEU A C 1
ATOM 1425 O O . LEU A 1 180 ? 10.581 -22.289 27.199 1.00 62.66 180 LEU A O 1
ATOM 1429 N N . GLU A 1 181 ? 9.416 -24.161 27.692 1.00 62.09 181 GLU A N 1
ATOM 1430 C CA . GLU A 1 181 ? 8.584 -24.222 26.476 1.00 62.09 181 GLU A CA 1
ATOM 1431 C C . GLU A 1 181 ? 9.409 -24.176 25.165 1.00 62.09 181 GLU A C 1
ATOM 1433 O O . GLU A 1 181 ? 8.954 -23.674 24.141 1.00 62.09 181 GLU A O 1
ATOM 1438 N N . ASP A 1 182 ? 10.638 -24.718 25.186 1.00 66.38 182 ASP A N 1
ATOM 1439 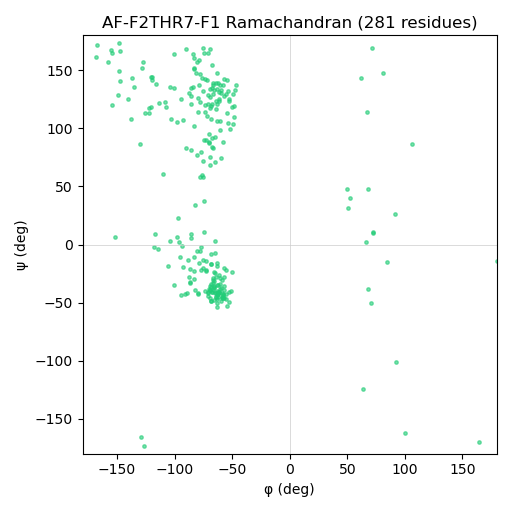C CA . ASP A 1 182 ? 11.529 -24.751 24.017 1.00 66.38 182 ASP A CA 1
ATOM 1440 C C . ASP A 1 182 ? 10.930 -25.623 22.887 1.00 66.38 182 ASP A C 1
ATOM 1442 O O . ASP A 1 182 ? 10.791 -26.841 23.078 1.00 66.38 182 ASP A O 1
ATOM 1446 N N . PRO A 1 183 ? 10.606 -25.048 21.708 1.00 61.94 183 PRO A N 1
ATOM 1447 C CA . PRO A 1 183 ? 9.974 -25.772 20.605 1.00 61.94 183 PRO A CA 1
ATOM 1448 C C . PRO A 1 183 ? 10.887 -26.823 19.954 1.00 61.94 183 PRO A C 1
ATOM 1450 O O . PRO A 1 183 ? 10.394 -27.711 19.256 1.00 61.94 183 PRO A O 1
ATOM 1453 N N . LEU A 1 184 ? 12.208 -26.771 20.170 1.00 55.56 184 LEU A N 1
ATOM 1454 C CA . LEU A 1 184 ? 13.133 -27.775 19.634 1.00 55.56 184 LEU A CA 1
ATOM 1455 C C . LEU A 1 184 ? 13.024 -29.125 20.359 1.00 55.56 184 LEU A C 1
ATOM 1457 O O . LEU A 1 184 ? 13.357 -30.157 19.775 1.00 55.56 184 LEU A O 1
ATOM 1461 N N . ASN A 1 185 ? 12.515 -29.146 21.595 1.00 61.97 185 ASN A N 1
ATOM 1462 C CA . ASN A 1 185 ? 12.371 -30.385 22.360 1.00 61.97 185 ASN A CA 1
ATOM 1463 C C . ASN A 1 185 ? 11.163 -31.234 21.910 1.00 61.97 185 ASN A C 1
ATOM 1465 O O . ASN A 1 185 ? 11.147 -32.445 22.116 1.00 61.97 185 ASN A O 1
ATOM 1469 N N . GLU A 1 186 ? 10.161 -30.626 21.265 1.00 59.09 186 GLU A N 1
ATOM 1470 C CA . GLU A 1 186 ? 8.982 -31.346 20.758 1.00 59.09 186 GLU A CA 1
ATOM 1471 C C . GLU A 1 186 ? 9.272 -32.059 19.428 1.00 59.09 186 GLU A C 1
ATOM 1473 O O . GLU A 1 186 ? 8.907 -33.223 19.245 1.00 59.09 186 GLU A O 1
ATOM 1478 N N . VAL A 1 187 ? 9.990 -31.398 18.510 1.00 53.75 187 VAL A N 1
ATOM 1479 C CA . VAL A 1 187 ? 10.263 -31.941 17.164 1.00 53.75 187 VAL A CA 1
ATOM 1480 C C . VAL A 1 187 ? 11.162 -33.181 17.178 1.00 53.75 187 VAL A C 1
ATOM 1482 O O . VAL A 1 187 ? 11.015 -34.045 16.317 1.00 53.75 187 VAL A O 1
ATOM 1485 N N . GLY A 1 188 ? 12.045 -33.320 18.174 1.00 48.38 188 GLY A N 1
ATOM 1486 C CA . GLY A 1 188 ? 12.911 -34.495 18.326 1.00 48.38 188 GLY A CA 1
ATOM 1487 C C . GLY A 1 188 ? 12.170 -35.789 18.687 1.00 48.38 188 GLY A C 1
ATOM 1488 O O . GLY A 1 188 ? 12.725 -36.873 18.523 1.00 48.38 188 GLY A O 1
ATOM 1489 N N . GLN A 1 189 ? 10.919 -35.698 19.156 1.00 50.81 189 GLN A N 1
ATOM 1490 C CA . GLN A 1 189 ? 10.121 -36.847 19.605 1.00 50.81 189 GLN A CA 1
ATOM 1491 C C . GLN A 1 189 ? 9.032 -37.266 18.593 1.00 50.81 189 GLN A C 1
ATOM 1493 O O . GLN A 1 189 ? 8.288 -38.220 18.832 1.00 50.81 189 GLN A O 1
ATOM 1498 N N . ALA A 1 190 ? 8.968 -36.604 17.432 1.00 43.84 190 ALA A N 1
ATOM 1499 C CA . ALA A 1 190 ? 8.063 -36.928 16.331 1.00 43.84 190 ALA A CA 1
ATOM 1500 C C . ALA A 1 190 ? 8.599 -38.098 15.477 1.00 43.84 190 ALA A C 1
ATOM 1502 O O . ALA A 1 190 ? 9.129 -37.912 14.381 1.00 43.84 190 ALA A O 1
ATOM 1503 N N . GLY A 1 191 ? 8.460 -39.325 15.989 1.00 41.25 191 GLY A N 1
ATOM 1504 C CA . GLY A 1 191 ? 8.816 -40.548 15.260 1.00 41.25 191 GLY A CA 1
ATOM 1505 C C . GLY A 1 191 ? 8.119 -40.655 13.893 1.00 41.25 191 GLY A C 1
ATOM 1506 O O . GLY A 1 191 ? 6.951 -40.294 13.748 1.00 41.25 191 GLY A O 1
ATOM 1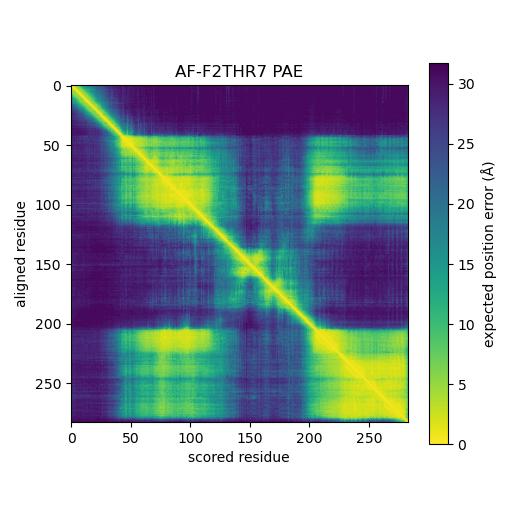507 N N . LEU A 1 192 ? 8.852 -41.160 12.894 1.00 44.06 192 LEU A N 1
ATOM 1508 C CA . LEU A 1 192 ? 8.445 -41.268 11.485 1.00 44.06 192 LEU A CA 1
ATOM 1509 C C . LEU A 1 192 ? 7.052 -41.918 11.322 1.00 44.06 192 LEU A C 1
ATOM 1511 O O . LEU A 1 192 ? 6.930 -43.137 11.415 1.00 44.06 192 LEU A O 1
ATOM 1515 N N . GLY A 1 193 ? 6.006 -41.126 11.047 1.00 42.38 193 GLY A N 1
ATOM 1516 C CA . GLY A 1 193 ? 4.659 -41.696 10.885 1.00 42.38 193 GLY A CA 1
ATOM 1517 C C . GLY A 1 193 ? 3.478 -40.767 10.576 1.00 42.38 193 GLY A C 1
ATOM 1518 O O . GLY A 1 193 ? 2.440 -41.279 10.169 1.00 42.38 193 GLY A O 1
ATOM 1519 N N . ASN A 1 194 ? 3.580 -39.438 10.728 1.00 42.25 194 ASN A N 1
ATOM 1520 C CA . ASN A 1 194 ? 2.436 -38.535 10.508 1.00 42.25 194 ASN A CA 1
ATOM 1521 C C . ASN A 1 194 ? 2.820 -37.246 9.748 1.00 42.25 194 ASN A C 1
ATOM 1523 O O . ASN A 1 194 ? 3.426 -36.355 10.341 1.00 42.25 194 ASN A O 1
ATOM 1527 N N . PRO A 1 195 ? 2.427 -37.074 8.468 1.00 42.50 195 PRO A N 1
ATOM 1528 C CA . PRO A 1 195 ? 2.670 -35.853 7.691 1.00 42.50 195 PRO A CA 1
ATOM 1529 C C . PRO A 1 195 ? 1.622 -34.757 7.977 1.00 42.50 195 PRO A C 1
ATOM 1531 O O . PRO A 1 195 ? 1.230 -34.009 7.086 1.00 42.50 195 PRO A O 1
ATOM 1534 N N . SER A 1 196 ? 1.137 -34.676 9.219 1.00 37.62 196 SER A N 1
ATOM 1535 C CA . SER A 1 196 ? 0.126 -33.710 9.651 1.00 37.62 196 SER A CA 1
ATOM 1536 C C . SER A 1 196 ? 0.587 -33.004 10.923 1.00 37.62 196 SER A C 1
ATOM 1538 O O . SER A 1 196 ? 0.248 -33.399 12.038 1.00 37.62 196 SER A O 1
ATOM 1540 N N . MET A 1 197 ? 1.355 -31.926 10.746 1.00 37.19 197 MET A N 1
ATOM 1541 C CA . MET A 1 197 ? 1.522 -30.894 11.773 1.00 37.19 197 MET A CA 1
ATOM 1542 C C . MET A 1 197 ? 0.195 -30.140 11.931 1.00 37.19 197 MET A C 1
ATOM 1544 O O . MET A 1 197 ? 0.024 -29.027 11.432 1.00 37.19 197 MET A O 1
ATOM 1548 N N . SER A 1 198 ? -0.778 -30.773 12.588 1.00 39.25 198 SER A N 1
ATOM 1549 C CA . SER A 1 198 ? -2.069 -30.170 12.905 1.00 39.25 198 SER A CA 1
ATOM 1550 C C . SER A 1 198 ? -1.880 -29.099 13.979 1.00 39.25 198 SER A C 1
ATOM 1552 O O . SER A 1 198 ? -1.981 -29.381 15.173 1.00 39.25 198 SER A O 1
ATOM 1554 N N . ILE A 1 199 ? -1.586 -27.872 13.539 1.00 39.81 199 ILE A N 1
ATOM 1555 C CA . ILE A 1 199 ? -1.470 -26.683 14.391 1.00 39.81 199 ILE A CA 1
ATOM 1556 C C . ILE A 1 199 ? -2.709 -26.629 15.307 1.00 39.81 199 ILE A C 1
ATOM 1558 O O . ILE A 1 199 ? -3.826 -26.533 14.781 1.00 39.81 199 ILE A O 1
ATOM 1562 N N . PRO A 1 200 ? -2.560 -26.675 16.648 1.00 35.69 200 PRO A N 1
ATOM 1563 C CA . PRO A 1 200 ? -3.678 -26.700 17.595 1.00 35.69 200 PRO A CA 1
ATOM 1564 C C . PRO A 1 200 ? -4.291 -25.296 17.762 1.00 35.69 200 PRO A C 1
ATOM 1566 O O . PRO A 1 200 ? -4.329 -24.721 18.844 1.00 35.69 200 PRO A O 1
ATOM 1569 N N . GLY A 1 201 ? -4.742 -24.727 16.644 1.00 40.03 201 GLY A N 1
ATOM 1570 C CA . GLY A 1 201 ? -5.197 -23.345 16.512 1.00 40.03 201 GLY A CA 1
ATOM 1571 C C . GLY A 1 201 ? -6.248 -23.133 15.420 1.00 40.03 201 GLY A C 1
ATOM 1572 O O . GLY A 1 201 ? -6.637 -21.994 15.179 1.00 40.03 201 GLY A O 1
ATOM 1573 N N . SER A 1 202 ? -6.763 -24.199 14.787 1.00 42.06 202 SER A N 1
ATOM 1574 C CA . SER A 1 202 ? -7.921 -24.113 13.880 1.00 42.06 202 SER A CA 1
ATOM 1575 C C . SER A 1 202 ? -9.238 -23.948 14.659 1.00 42.06 202 SER A C 1
ATOM 1577 O O . SER A 1 202 ? -10.179 -24.732 14.546 1.00 42.06 202 SER A O 1
ATOM 1579 N N . MET A 1 203 ? -9.312 -22.884 15.464 1.00 52.06 203 MET A N 1
ATOM 1580 C CA . MET A 1 203 ? -10.590 -22.232 15.739 1.00 52.06 203 MET A CA 1
ATOM 1581 C C . MET A 1 203 ? -11.191 -21.855 14.387 1.00 52.06 203 MET A C 1
ATOM 1583 O O . MET A 1 203 ? -10.492 -21.271 13.558 1.00 52.06 203 MET A O 1
ATOM 1587 N N . SER A 1 204 ? -12.455 -22.212 14.144 1.00 58.81 204 SER A N 1
ATOM 1588 C CA . SER A 1 204 ? -13.089 -21.988 12.844 1.00 58.81 204 SER A CA 1
ATOM 1589 C C . SER A 1 204 ? -12.971 -20.515 12.457 1.00 58.81 204 SER A C 1
ATOM 1591 O O . SER A 1 204 ? -13.527 -19.636 13.121 1.00 58.81 204 SER A O 1
ATOM 1593 N N . SER A 1 205 ? -12.196 -20.237 11.402 1.00 67.56 205 SER A N 1
ATOM 1594 C CA . SER A 1 205 ? -11.945 -18.863 10.983 1.00 67.56 205 SER A CA 1
ATOM 1595 C C . SER A 1 205 ? -13.286 -18.197 10.701 1.00 67.56 205 SER A C 1
ATOM 1597 O O . SER A 1 205 ? -14.139 -18.745 10.001 1.00 67.56 205 SER A O 1
ATOM 1599 N N . SER A 1 206 ? -13.504 -17.035 11.320 1.00 88.00 206 SER A N 1
ATOM 1600 C CA . SER A 1 206 ? -14.745 -16.275 11.179 1.00 88.00 206 SER A CA 1
ATOM 1601 C C . SER A 1 206 ? -15.111 -16.173 9.697 1.00 88.00 206 SER A C 1
ATOM 1603 O O . SER A 1 206 ? -14.257 -15.833 8.880 1.00 88.00 206 SER A O 1
ATOM 1605 N N . ALA A 1 207 ? -16.370 -16.432 9.329 1.00 92.44 207 ALA A N 1
ATOM 1606 C CA . ALA A 1 207 ? -16.805 -16.418 7.924 1.00 92.44 207 ALA A CA 1
ATOM 1607 C C . ALA A 1 207 ? -16.496 -15.081 7.207 1.00 92.44 207 ALA A C 1
ATOM 1609 O O . ALA A 1 207 ? -16.380 -15.015 5.986 1.00 92.44 207 ALA A O 1
ATOM 1610 N N . ILE A 1 208 ? -16.320 -14.011 7.987 1.00 92.75 208 ILE A N 1
ATOM 1611 C CA . ILE A 1 208 ? -15.887 -12.682 7.551 1.00 92.75 208 ILE A CA 1
ATOM 1612 C C . ILE A 1 208 ? -14.405 -12.696 7.146 1.00 92.75 208 ILE A C 1
ATOM 1614 O O . ILE A 1 208 ? -14.049 -12.142 6.112 1.00 92.75 208 ILE A O 1
ATOM 1618 N N . VAL A 1 209 ? -13.552 -13.339 7.948 1.00 93.12 209 VAL A N 1
ATOM 1619 C CA . VAL A 1 209 ? -12.121 -13.531 7.672 1.00 93.12 209 VAL A CA 1
ATOM 1620 C C . VAL A 1 209 ? -11.951 -14.400 6.428 1.00 93.12 209 VAL A C 1
ATOM 1622 O O . VAL A 1 209 ? -11.268 -13.972 5.508 1.00 93.12 209 VAL A O 1
ATOM 1625 N N . GLN A 1 210 ? -12.694 -15.505 6.308 1.00 94.56 210 GLN A N 1
ATOM 1626 C CA . GLN A 1 210 ? -12.706 -16.341 5.095 1.00 94.56 210 GLN A CA 1
ATOM 1627 C C . GLN A 1 210 ? -13.105 -15.558 3.832 1.00 94.56 210 GLN A C 1
ATOM 1629 O O . GLN A 1 210 ? -12.532 -15.745 2.756 1.00 94.56 210 GLN A O 1
ATOM 1634 N N . ALA A 1 211 ? -14.072 -14.640 3.942 1.00 94.81 211 ALA A N 1
ATOM 1635 C CA . ALA A 1 211 ? -14.465 -13.778 2.830 1.00 94.81 211 ALA A CA 1
ATOM 1636 C C . ALA A 1 211 ? -13.377 -12.746 2.466 1.00 94.81 211 ALA A C 1
ATOM 1638 O O . ALA A 1 211 ? -13.180 -12.454 1.285 1.00 94.81 211 ALA A O 1
ATOM 1639 N N . LEU A 1 212 ? -12.648 -12.224 3.460 1.00 94.38 212 LEU A N 1
ATOM 1640 C CA . LEU A 1 212 ? -11.514 -11.313 3.266 1.00 94.38 212 LEU A CA 1
ATOM 1641 C C . LEU A 1 212 ? -10.292 -12.029 2.668 1.00 94.38 212 LEU A C 1
ATOM 1643 O O . LEU A 1 212 ? -9.681 -11.496 1.747 1.00 94.38 212 LEU A O 1
ATOM 1647 N N . GLU A 1 213 ? -9.977 -13.242 3.124 1.00 94.44 213 GLU A N 1
ATOM 1648 C CA . GLU A 1 213 ? -8.939 -14.119 2.562 1.00 94.44 213 GLU A CA 1
ATOM 1649 C C . GLU A 1 213 ? -9.235 -14.434 1.090 1.00 94.44 213 GLU A C 1
ATOM 1651 O O . GLU A 1 213 ? -8.373 -14.275 0.225 1.00 94.44 213 GLU A O 1
ATOM 1656 N N . ARG A 1 214 ? -10.491 -14.783 0.774 1.00 95.50 214 ARG A N 1
ATOM 1657 C CA . ARG A 1 214 ? -10.941 -15.017 -0.605 1.00 95.50 214 ARG A CA 1
ATOM 1658 C C . ARG A 1 214 ? -10.832 -13.763 -1.476 1.00 95.50 214 ARG A C 1
ATOM 1660 O O . ARG A 1 214 ? -10.425 -13.866 -2.631 1.00 95.50 214 ARG A O 1
ATOM 1667 N N . GLN A 1 215 ? -11.174 -12.587 -0.944 1.00 94.94 215 GLN A N 1
ATOM 1668 C CA . GLN A 1 215 ? -10.986 -11.321 -1.657 1.00 94.94 215 GLN A CA 1
ATOM 1669 C C . GLN A 1 215 ? -9.494 -11.044 -1.905 1.00 94.94 215 GLN A C 1
ATOM 1671 O O . GLN A 1 215 ? -9.121 -10.704 -3.025 1.00 94.94 215 GLN A O 1
ATOM 1676 N N . ALA A 1 216 ? -8.640 -11.238 -0.896 1.00 95.25 216 ALA A N 1
ATOM 1677 C CA . ALA A 1 216 ? -7.200 -11.030 -1.008 1.00 95.25 216 ALA A CA 1
ATOM 1678 C C . ALA A 1 216 ? -6.558 -11.958 -2.052 1.00 95.25 216 ALA A C 1
ATOM 1680 O O . ALA A 1 216 ? -5.746 -11.492 -2.846 1.00 95.25 216 ALA A O 1
ATOM 1681 N N . ALA A 1 217 ? -6.966 -13.230 -2.122 1.00 95.56 217 ALA A N 1
ATOM 1682 C CA . ALA A 1 217 ? -6.498 -14.168 -3.145 1.00 95.56 217 ALA A CA 1
ATOM 1683 C C . ALA A 1 217 ? -6.888 -13.728 -4.572 1.00 95.56 217 ALA A C 1
ATOM 1685 O O . ALA A 1 217 ? -6.055 -13.750 -5.479 1.00 95.56 217 ALA A O 1
ATOM 1686 N N . LEU A 1 218 ? -8.125 -13.255 -4.771 1.00 94.88 218 LEU A N 1
ATOM 1687 C CA . LEU A 1 218 ? -8.583 -12.721 -6.062 1.00 94.88 218 LEU A CA 1
ATOM 1688 C C . LEU A 1 218 ? -7.847 -11.428 -6.452 1.00 94.88 218 LEU A C 1
ATOM 1690 O O . LEU A 1 218 ? -7.520 -11.229 -7.625 1.00 94.88 218 LEU A O 1
ATOM 1694 N N . GLU A 1 219 ? -7.554 -10.557 -5.484 1.00 92.88 219 GLU A N 1
ATOM 1695 C CA . GLU A 1 219 ? -6.730 -9.367 -5.704 1.00 92.88 219 GLU A CA 1
ATOM 1696 C C . GLU A 1 219 ? -5.273 -9.742 -6.019 1.00 92.88 219 GLU A C 1
ATOM 1698 O O . GLU A 1 219 ? -4.693 -9.176 -6.943 1.00 92.88 219 GLU A O 1
ATOM 1703 N N . GLU A 1 220 ? -4.692 -10.736 -5.344 1.00 93.94 220 GLU A N 1
ATOM 1704 C CA . GLU A 1 220 ? -3.341 -11.235 -5.621 1.00 93.94 220 GLU A CA 1
ATOM 1705 C C . GLU A 1 220 ? -3.243 -11.873 -7.019 1.00 93.94 220 GLU A C 1
ATOM 1707 O O . GLU A 1 220 ? -2.302 -11.595 -7.764 1.00 93.94 220 GLU A O 1
ATOM 1712 N N . GLU A 1 221 ? -4.243 -12.654 -7.437 1.00 93.88 221 GLU A N 1
ATOM 1713 C CA . GLU A 1 221 ? -4.372 -13.123 -8.819 1.00 93.88 221 GLU A CA 1
ATOM 1714 C C . GLU A 1 221 ? -4.448 -11.958 -9.814 1.00 93.88 221 GLU A C 1
ATOM 1716 O O . GLU A 1 221 ? -3.775 -11.980 -10.846 1.00 93.88 221 GLU A O 1
ATOM 1721 N N . ALA A 1 222 ? -5.246 -10.926 -9.524 1.00 92.50 222 ALA A N 1
ATOM 1722 C CA . ALA A 1 222 ? -5.350 -9.742 -10.373 1.00 92.50 222 ALA A CA 1
ATOM 1723 C C . ALA A 1 222 ? -4.035 -8.941 -10.423 1.00 92.50 222 ALA A C 1
ATOM 1725 O O . ALA A 1 222 ? -3.722 -8.358 -11.461 1.00 92.50 222 ALA A O 1
ATOM 1726 N N . LEU A 1 223 ? -3.238 -8.940 -9.347 1.00 89.50 223 LEU A N 1
ATOM 1727 C CA . LEU A 1 223 ? -1.880 -8.389 -9.319 1.00 89.50 223 LEU A CA 1
ATOM 1728 C C . LEU A 1 223 ? -0.909 -9.227 -10.164 1.00 89.50 223 LEU A C 1
ATOM 1730 O O . LEU A 1 223 ? -0.186 -8.649 -10.974 1.00 89.50 223 LEU A O 1
ATOM 1734 N N . LYS A 1 224 ? -0.934 -10.561 -10.045 1.00 89.06 224 LYS A N 1
ATOM 1735 C CA . LYS A 1 224 ? -0.135 -11.498 -10.863 1.00 89.06 224 LYS A CA 1
ATOM 1736 C C . LYS A 1 224 ? -0.462 -11.384 -12.359 1.00 89.06 224 LYS A C 1
ATOM 1738 O O . LYS A 1 224 ? 0.430 -11.492 -13.193 1.00 89.06 224 LYS A O 1
ATOM 1743 N N . LYS A 1 225 ? -1.722 -11.095 -12.703 1.00 89.12 225 LYS A N 1
ATOM 1744 C CA . LYS A 1 225 ? -2.206 -10.869 -14.080 1.00 89.12 225 LYS A CA 1
ATOM 1745 C C . LYS A 1 225 ? -1.846 -9.482 -14.654 1.00 89.12 225 LYS A C 1
ATOM 1747 O O . LYS A 1 225 ? -2.159 -9.215 -15.817 1.00 89.12 225 LYS A O 1
ATOM 1752 N N . LYS A 1 226 ? -1.192 -8.584 -13.898 1.00 90.06 226 LYS A N 1
ATOM 1753 C CA . LYS A 1 226 ? -0.758 -7.270 -14.416 1.00 90.06 226 LYS A CA 1
ATOM 1754 C C . LYS A 1 226 ? 0.396 -7.422 -15.404 1.00 90.06 226 LYS A C 1
ATOM 1756 O O . LYS A 1 226 ? 1.476 -7.890 -15.058 1.00 90.06 226 LYS A O 1
ATOM 1761 N N . GLN A 1 227 ? 0.174 -6.947 -16.626 1.00 85.38 227 GLN A N 1
ATOM 1762 C CA . GLN A 1 227 ? 1.159 -7.004 -17.704 1.00 85.38 227 GLN A CA 1
ATOM 1763 C C . GLN A 1 227 ? 2.452 -6.237 -17.352 1.00 85.38 227 GLN A C 1
ATOM 1765 O O . GLN A 1 227 ? 2.379 -5.118 -16.828 1.00 85.38 227 GLN A O 1
ATOM 1770 N N . PRO A 1 228 ? 3.644 -6.788 -17.657 1.00 86.75 228 PRO A N 1
ATOM 1771 C CA . PRO A 1 228 ? 4.913 -6.119 -17.398 1.00 86.75 228 PRO A CA 1
ATOM 1772 C C . PRO A 1 228 ? 5.091 -4.881 -18.290 1.00 86.75 228 PRO A C 1
ATOM 1774 O O . PRO A 1 228 ? 4.543 -4.798 -19.392 1.00 86.75 228 PRO A O 1
ATOM 1777 N N . ARG A 1 229 ? 5.900 -3.914 -17.827 1.00 88.56 229 ARG A N 1
ATOM 1778 C CA . ARG A 1 229 ? 6.177 -2.655 -18.548 1.00 88.56 229 ARG A CA 1
ATOM 1779 C C . ARG A 1 229 ? 6.830 -2.916 -19.913 1.00 88.56 229 ARG A C 1
ATOM 1781 O O . ARG A 1 229 ? 8.026 -3.224 -19.978 1.00 88.56 229 ARG A O 1
ATOM 1788 N N . GLN A 1 230 ? 6.034 -2.734 -20.965 1.00 89.06 230 GLN A N 1
ATOM 1789 C CA . GLN A 1 230 ? 6.427 -2.832 -22.372 1.00 89.06 230 GLN A CA 1
ATOM 1790 C C . GLN A 1 230 ? 7.329 -1.668 -22.811 1.00 89.06 230 GLN A C 1
ATOM 1792 O O . GLN A 1 230 ? 7.428 -0.647 -22.127 1.00 89.06 230 GLN A O 1
ATOM 1797 N N . GLN A 1 231 ? 7.981 -1.832 -23.962 1.00 91.75 231 GLN A N 1
ATOM 1798 C CA . GLN A 1 231 ? 8.667 -0.752 -24.676 1.00 91.75 231 GLN A CA 1
ATOM 1799 C C . GLN A 1 231 ? 7.669 0.038 -25.531 1.00 91.75 231 GLN A C 1
ATOM 1801 O O . GLN A 1 231 ? 6.575 -0.442 -25.833 1.00 91.75 231 GLN A O 1
ATOM 1806 N N . SER A 1 232 ? 8.028 1.260 -25.926 1.00 94.81 232 SER A N 1
ATOM 1807 C CA . SER A 1 232 ? 7.245 2.003 -26.916 1.00 94.81 232 SER A CA 1
ATOM 1808 C C . SER A 1 232 ? 7.595 1.560 -28.342 1.00 94.81 232 SER A C 1
ATOM 1810 O O . SER A 1 232 ? 8.748 1.252 -28.646 1.00 94.81 232 SER A O 1
ATOM 1812 N N . LYS A 1 233 ? 6.621 1.600 -29.264 1.00 94.62 233 LYS A N 1
ATOM 1813 C CA . LYS A 1 233 ? 6.823 1.211 -30.676 1.00 94.62 233 LYS A CA 1
ATOM 1814 C C . LYS A 1 233 ? 8.032 1.914 -31.321 1.00 94.62 233 LYS A C 1
ATOM 1816 O O . LYS A 1 233 ? 8.805 1.283 -32.034 1.00 94.62 233 LYS A O 1
ATOM 1821 N N . ARG A 1 234 ? 8.241 3.202 -31.019 1.00 93.44 234 ARG A N 1
ATOM 1822 C CA . ARG A 1 234 ? 9.369 3.994 -31.541 1.00 93.44 234 ARG A CA 1
ATOM 1823 C C . ARG A 1 234 ? 10.728 3.515 -31.015 1.00 93.44 234 ARG A C 1
ATOM 1825 O O . ARG A 1 234 ? 11.708 3.579 -31.752 1.00 93.44 234 ARG A O 1
ATOM 1832 N N . GLU A 1 235 ? 10.802 3.021 -29.780 1.00 93.12 235 GLU A N 1
ATOM 1833 C CA . GLU A 1 235 ? 12.015 2.367 -29.270 1.00 93.12 235 GLU A CA 1
ATOM 1834 C C . GLU A 1 235 ? 12.247 1.022 -29.958 1.00 93.12 235 GLU A C 1
ATOM 1836 O O . GLU A 1 235 ? 13.380 0.708 -30.300 1.00 93.12 235 GLU A O 1
ATOM 1841 N N . GLU A 1 236 ? 11.195 0.246 -30.220 1.00 94.94 236 GLU A N 1
ATOM 1842 C CA . GLU A 1 236 ? 11.318 -1.041 -30.912 1.00 94.94 236 GLU A CA 1
ATOM 1843 C C . GLU A 1 236 ? 11.780 -0.885 -32.370 1.00 94.94 236 GLU A C 1
ATOM 1845 O O . GLU A 1 236 ? 12.574 -1.693 -32.856 1.00 94.94 236 GLU A O 1
ATOM 1850 N N . GLU A 1 237 ? 11.343 0.175 -33.054 1.00 95.62 237 GLU A N 1
ATOM 1851 C CA . GLU A 1 237 ? 11.857 0.576 -34.369 1.00 95.62 237 GLU A CA 1
ATOM 1852 C C . GLU A 1 237 ? 13.311 1.070 -34.299 1.00 95.62 237 GLU A C 1
ATOM 1854 O O . GLU A 1 237 ? 14.119 0.747 -35.169 1.00 95.62 237 GLU A O 1
ATOM 1859 N N . TRP A 1 238 ? 13.664 1.842 -33.267 1.00 95.75 238 TRP A N 1
ATOM 1860 C CA . TRP A 1 238 ? 15.019 2.360 -33.055 1.00 95.75 238 TRP A CA 1
ATOM 1861 C C . TRP A 1 238 ? 16.037 1.243 -32.777 1.00 95.75 238 TRP A C 1
ATOM 1863 O O . TRP A 1 238 ? 17.076 1.181 -33.435 1.00 95.75 238 TRP A O 1
ATOM 1873 N N . LEU A 1 239 ? 15.703 0.315 -31.876 1.00 95.19 239 LEU A N 1
ATOM 1874 C CA . LEU A 1 239 ? 16.499 -0.880 -31.587 1.00 95.19 239 LEU A CA 1
ATOM 1875 C C . LEU A 1 239 ? 16.620 -1.768 -32.830 1.00 95.19 239 LEU A C 1
ATOM 1877 O O . LEU A 1 239 ? 17.715 -2.225 -33.141 1.00 95.19 239 LEU A O 1
ATOM 1881 N N . GLY A 1 240 ? 15.537 -1.929 -33.600 1.00 94.88 240 GLY A N 1
ATOM 1882 C CA . GLY A 1 240 ? 15.574 -2.645 -34.877 1.00 94.88 240 GLY A CA 1
ATOM 1883 C C . GLY A 1 240 ? 16.560 -2.039 -35.880 1.00 94.88 240 GLY A C 1
ATOM 1884 O O . GLY A 1 240 ? 17.315 -2.776 -36.506 1.00 94.88 240 GLY A O 1
ATOM 1885 N N . ARG A 1 241 ? 16.627 -0.703 -35.987 1.00 96.06 241 ARG A N 1
ATOM 1886 C CA . ARG A 1 241 ? 17.609 -0.005 -36.842 1.00 96.06 241 ARG A CA 1
ATOM 1887 C C . ARG A 1 241 ? 19.048 -0.152 -36.335 1.00 96.06 241 ARG A C 1
ATOM 1889 O O . ARG A 1 241 ? 19.961 -0.212 -37.153 1.00 96.06 241 ARG A O 1
ATOM 1896 N N . LEU A 1 242 ? 19.260 -0.211 -35.018 1.00 95.19 242 LEU A N 1
ATOM 1897 C CA . LEU A 1 242 ? 20.580 -0.466 -34.429 1.00 95.19 242 LEU A CA 1
ATOM 1898 C C . LEU A 1 242 ? 21.054 -1.902 -34.700 1.00 95.19 242 LEU A C 1
ATOM 1900 O O . LEU A 1 242 ? 22.165 -2.079 -35.196 1.00 95.19 242 LEU A O 1
ATOM 1904 N N . VAL A 1 243 ? 20.208 -2.906 -34.452 1.00 95.25 243 VAL A N 1
ATOM 1905 C CA . VAL A 1 243 ? 20.513 -4.325 -34.722 1.00 95.25 243 VAL A CA 1
ATOM 1906 C C . VAL A 1 243 ? 20.748 -4.561 -36.215 1.00 95.25 243 VAL A C 1
ATOM 1908 O O . VAL A 1 243 ? 21.751 -5.163 -36.585 1.00 95.25 243 VAL A O 1
ATOM 1911 N N . ALA A 1 244 ? 19.903 -4.006 -37.091 1.00 95.88 244 ALA A N 1
ATOM 1912 C CA . ALA A 1 244 ? 20.053 -4.145 -38.542 1.00 95.88 244 ALA A CA 1
ATOM 1913 C C . ALA A 1 244 ? 21.341 -3.513 -39.112 1.00 95.88 244 ALA A C 1
ATOM 1915 O O . ALA A 1 244 ? 21.734 -3.855 -40.223 1.00 95.88 244 ALA A O 1
ATOM 1916 N N . LYS A 1 245 ? 21.996 -2.597 -38.380 1.00 96.69 245 LYS A N 1
ATOM 1917 C CA . LYS A 1 245 ? 23.265 -1.976 -38.796 1.00 96.69 245 LYS A CA 1
ATOM 1918 C C . LYS A 1 245 ? 24.501 -2.581 -38.115 1.00 96.69 245 LYS A C 1
ATOM 1920 O O . LYS A 1 245 ? 25.556 -2.627 -38.737 1.00 96.69 245 LYS A O 1
ATOM 1925 N N . HIS A 1 246 ? 24.396 -2.997 -36.851 1.00 94.19 246 HIS A N 1
ATOM 1926 C CA . HIS A 1 246 ? 25.551 -3.380 -36.016 1.00 94.19 246 HIS A CA 1
ATOM 1927 C C . HIS A 1 246 ? 25.540 -4.846 -35.551 1.00 94.19 246 HIS A C 1
ATOM 1929 O O . HIS A 1 246 ? 26.476 -5.278 -34.873 1.00 94.19 246 HIS A O 1
ATOM 1935 N N . GLY A 1 247 ? 24.501 -5.618 -35.884 1.00 92.44 247 GLY A N 1
ATOM 1936 C CA . GLY A 1 247 ? 24.302 -6.975 -35.372 1.00 92.44 247 GLY A CA 1
ATOM 1937 C C . GLY A 1 247 ? 24.098 -6.960 -33.857 1.00 92.44 247 GLY A C 1
ATOM 1938 O O . GLY A 1 247 ? 23.247 -6.231 -33.355 1.00 92.44 247 GLY A O 1
ATOM 1939 N N . ASP A 1 248 ? 24.918 -7.717 -33.128 1.00 90.00 248 ASP A N 1
ATOM 1940 C CA . ASP A 1 248 ? 24.939 -7.745 -31.657 1.00 90.00 248 ASP A CA 1
ATOM 1941 C C . ASP A 1 248 ? 26.035 -6.851 -31.028 1.00 90.00 248 ASP A C 1
ATOM 1943 O O . ASP A 1 248 ? 26.220 -6.840 -29.810 1.00 90.00 248 ASP A O 1
ATOM 1947 N N . ASN A 1 249 ? 26.755 -6.050 -31.825 1.00 95.31 249 ASN A N 1
ATOM 1948 C CA . ASN A 1 249 ? 27.881 -5.237 -31.348 1.00 95.31 249 ASN A CA 1
ATOM 1949 C C . ASN A 1 249 ? 27.431 -3.968 -30.595 1.00 95.31 249 ASN A C 1
ATOM 1951 O O . ASN A 1 249 ? 27.473 -2.855 -31.124 1.00 95.31 249 ASN A O 1
ATOM 1955 N N . ILE A 1 250 ? 27.045 -4.116 -29.323 1.00 94.81 250 ILE A N 1
ATOM 1956 C CA . ILE A 1 250 ? 26.568 -3.020 -28.450 1.00 94.81 250 ILE A CA 1
ATOM 1957 C C . ILE A 1 250 ? 27.561 -1.840 -28.407 1.00 94.81 250 ILE A C 1
ATOM 1959 O O . ILE A 1 250 ? 27.152 -0.682 -28.501 1.00 94.81 250 ILE A O 1
ATOM 1963 N N . GLY A 1 251 ? 28.869 -2.115 -28.347 1.00 95.31 251 GLY A N 1
ATOM 1964 C CA . GLY A 1 251 ? 29.909 -1.077 -28.358 1.00 95.31 251 GLY A CA 1
ATOM 1965 C C . GLY A 1 251 ? 29.976 -0.264 -29.662 1.00 95.31 251 GLY A C 1
ATOM 1966 O O . GLY A 1 251 ? 30.402 0.892 -29.636 1.00 95.31 251 GLY A O 1
ATOM 1967 N N . ALA A 1 252 ? 29.520 -0.818 -30.790 1.00 94.69 252 ALA A N 1
ATOM 1968 C CA . ALA A 1 252 ? 29.381 -0.090 -32.052 1.00 94.69 252 ALA A CA 1
ATOM 1969 C C . ALA A 1 252 ? 28.069 0.716 -32.095 1.00 94.69 252 ALA A C 1
ATOM 1971 O O . ALA A 1 252 ? 28.075 1.879 -32.501 1.00 94.69 252 ALA A O 1
ATOM 1972 N N . MET A 1 253 ? 26.972 0.153 -31.569 1.00 95.12 253 MET A N 1
ATOM 1973 C CA . MET A 1 253 ? 25.681 0.845 -31.433 1.00 95.12 253 MET A CA 1
ATOM 1974 C C . MET A 1 253 ? 25.780 2.125 -30.598 1.00 95.12 253 MET A C 1
ATOM 1976 O O . MET A 1 253 ? 25.214 3.149 -30.976 1.00 95.12 253 MET A O 1
ATOM 1980 N N . VAL A 1 254 ? 26.514 2.093 -29.479 1.00 97.06 254 VAL A N 1
ATOM 1981 C CA . VAL A 1 254 ? 26.696 3.276 -28.621 1.00 97.06 254 VAL A CA 1
ATOM 1982 C C . VAL A 1 254 ? 27.502 4.367 -29.320 1.00 97.06 254 VAL A C 1
ATOM 1984 O O . VAL A 1 254 ? 27.155 5.542 -29.204 1.00 97.06 254 VAL A O 1
ATOM 1987 N N . ARG A 1 255 ? 28.532 3.984 -30.086 1.00 94.81 255 ARG A N 1
ATOM 1988 C CA . ARG A 1 255 ? 29.396 4.901 -30.849 1.00 94.81 255 ARG A CA 1
ATOM 1989 C C . ARG A 1 255 ? 28.711 5.498 -32.092 1.00 94.81 255 ARG A C 1
ATOM 1991 O O . ARG A 1 255 ? 29.214 6.477 -32.645 1.00 94.81 255 ARG A O 1
ATOM 1998 N N . ASP A 1 256 ? 27.570 4.962 -32.535 1.00 95.19 256 ASP A N 1
ATOM 1999 C CA . ASP A 1 256 ? 26.839 5.458 -33.706 1.00 95.19 256 ASP A CA 1
ATOM 2000 C C . ASP A 1 256 ? 26.128 6.791 -33.429 1.00 95.19 256 ASP A C 1
ATOM 2002 O O . ASP A 1 256 ? 24.954 6.831 -33.068 1.00 95.19 256 ASP A O 1
ATOM 2006 N N . ARG A 1 257 ? 26.816 7.908 -33.680 1.00 93.12 257 ARG A N 1
ATOM 2007 C CA . ARG A 1 257 ? 26.268 9.266 -33.509 1.00 93.12 257 ARG A CA 1
ATOM 2008 C C . ARG A 1 257 ? 24.988 9.552 -34.315 1.00 93.12 257 ARG A C 1
ATOM 2010 O O . ARG A 1 257 ? 24.274 10.487 -33.964 1.00 93.12 257 ARG A O 1
ATOM 2017 N N . ARG A 1 258 ? 24.685 8.795 -35.383 1.00 94.81 258 ARG A N 1
ATOM 2018 C CA . ARG A 1 258 ? 23.489 9.011 -36.224 1.00 94.81 258 ARG A CA 1
ATOM 2019 C C . ARG A 1 258 ? 22.281 8.235 -35.711 1.00 94.81 258 ARG A C 1
ATOM 2021 O O . ARG A 1 258 ? 21.172 8.761 -35.733 1.00 94.81 258 ARG A O 1
ATOM 2028 N N . LEU A 1 259 ? 22.475 6.987 -35.283 1.00 93.50 259 LEU A N 1
ATOM 2029 C CA . LEU A 1 259 ? 21.392 6.176 -34.719 1.00 93.50 259 LEU A CA 1
ATOM 2030 C C . LEU A 1 259 ? 21.215 6.386 -33.212 1.00 93.50 259 LEU A C 1
ATOM 2032 O O . LEU A 1 259 ? 20.090 6.281 -32.745 1.00 93.50 259 LEU A O 1
ATOM 2036 N N . ASN A 1 260 ? 22.257 6.743 -32.461 1.00 95.50 260 ASN A N 1
ATOM 2037 C CA . ASN A 1 260 ? 22.220 7.027 -31.023 1.00 95.50 260 ASN A CA 1
ATOM 2038 C C . ASN A 1 260 ? 22.424 8.534 -30.715 1.00 95.50 260 ASN A C 1
ATOM 2040 O O . ASN A 1 260 ? 23.372 8.896 -30.014 1.00 95.50 260 ASN A O 1
ATOM 2044 N N . PRO A 1 261 ? 21.556 9.451 -31.201 1.00 94.44 261 PRO A N 1
ATOM 2045 C CA . PRO A 1 261 ? 21.751 10.895 -31.018 1.00 94.44 261 PRO A CA 1
ATOM 2046 C C . PRO A 1 261 ? 21.642 11.333 -29.548 1.00 94.44 261 PRO A C 1
ATOM 2048 O O . PRO A 1 261 ? 22.205 12.351 -29.166 1.00 94.44 261 PRO A O 1
ATOM 2051 N N . MET A 1 262 ? 20.946 10.552 -28.713 1.00 92.88 262 MET A N 1
ATOM 2052 C CA . MET A 1 262 ? 20.815 10.791 -27.269 1.00 92.88 262 MET A CA 1
ATOM 2053 C C . MET A 1 262 ? 21.963 10.194 -26.437 1.00 92.88 262 MET A C 1
ATOM 2055 O O . MET A 1 262 ? 21.870 10.205 -25.215 1.00 92.88 262 MET A O 1
ATOM 2059 N N . GLN A 1 263 ? 23.006 9.641 -27.073 1.00 94.12 263 GLN A N 1
ATOM 2060 C CA . GLN A 1 263 ? 24.191 9.084 -26.404 1.00 94.12 263 GLN A CA 1
ATOM 2061 C C . GLN A 1 263 ? 23.849 8.054 -25.303 1.00 94.12 263 GLN A C 1
ATOM 2063 O O . GLN A 1 263 ? 24.463 8.017 -24.239 1.00 94.12 263 GLN A O 1
ATOM 2068 N N . GLN A 1 264 ? 22.850 7.200 -25.563 1.00 95.31 264 GLN A N 1
ATOM 2069 C CA . GLN A 1 264 ? 22.428 6.136 -24.649 1.00 95.31 264 GLN A CA 1
ATOM 2070 C C . GLN A 1 264 ? 23.600 5.193 -24.351 1.00 95.31 264 GLN A C 1
ATOM 2072 O O . GLN A 1 264 ? 24.349 4.827 -25.259 1.00 95.31 264 GLN A O 1
ATOM 2077 N N . THR A 1 265 ? 23.752 4.805 -23.084 1.00 96.75 265 THR A N 1
ATOM 2078 C CA . THR A 1 265 ? 24.908 4.039 -22.595 1.00 96.75 265 THR A CA 1
ATOM 2079 C C . THR A 1 265 ? 24.812 2.549 -22.931 1.00 96.75 265 THR A C 1
ATOM 2081 O O . THR A 1 265 ? 23.721 2.011 -23.128 1.00 96.75 265 THR A O 1
ATOM 2084 N N . GLU A 1 266 ? 25.954 1.848 -22.942 1.00 95.88 266 GLU A N 1
ATOM 2085 C CA . GLU A 1 266 ? 26.030 0.414 -23.287 1.00 95.88 266 GLU A CA 1
ATOM 2086 C C . GLU A 1 266 ? 25.104 -0.436 -22.410 1.00 95.88 266 GLU A C 1
ATOM 2088 O O . GLU A 1 266 ? 24.372 -1.288 -22.913 1.00 95.88 266 GLU A O 1
ATOM 2093 N N . GLY A 1 267 ? 25.065 -0.150 -21.104 1.00 96.44 267 GLY A N 1
ATOM 2094 C CA . GLY A 1 267 ? 24.172 -0.820 -20.162 1.00 96.44 267 GLY A CA 1
ATOM 2095 C C . GLY A 1 267 ? 22.687 -0.584 -20.451 1.00 96.44 267 GLY A C 1
ATOM 2096 O O . GLY A 1 267 ? 21.884 -1.499 -20.269 1.00 96.44 267 GLY A O 1
ATOM 2097 N N . ASP A 1 268 ? 22.298 0.600 -20.933 1.00 95.69 268 ASP A N 1
ATOM 2098 C CA . ASP A 1 268 ? 20.893 0.871 -21.238 1.00 95.69 268 ASP A CA 1
ATOM 2099 C C . ASP A 1 268 ? 20.457 0.278 -22.581 1.00 95.69 268 ASP A C 1
ATOM 2101 O O . ASP A 1 268 ? 19.411 -0.373 -22.641 1.00 95.69 268 ASP A O 1
ATOM 2105 N N . ILE A 1 269 ? 21.295 0.378 -23.621 1.00 95.38 269 ILE A N 1
ATOM 2106 C CA . ILE A 1 269 ? 21.062 -0.332 -24.887 1.00 95.38 269 ILE A CA 1
ATOM 2107 C C . ILE A 1 269 ? 20.981 -1.845 -24.627 1.00 95.38 269 ILE A C 1
ATOM 2109 O O . ILE A 1 269 ? 20.031 -2.477 -25.082 1.00 95.38 269 ILE A O 1
ATOM 2113 N N . LYS A 1 270 ? 21.868 -2.425 -23.803 1.00 96.00 270 LYS A N 1
ATOM 2114 C CA . LYS A 1 270 ? 21.817 -3.849 -23.412 1.00 96.00 270 LYS A CA 1
ATOM 2115 C C . LYS A 1 270 ? 20.494 -4.230 -22.732 1.00 96.00 270 LYS A C 1
ATOM 2117 O O . LYS A 1 270 ? 19.884 -5.232 -23.105 1.00 96.00 270 LYS A O 1
ATOM 2122 N N . ARG A 1 271 ? 20.010 -3.428 -21.770 1.00 94.88 271 ARG A N 1
ATOM 2123 C CA . ARG A 1 271 ? 18.710 -3.657 -21.100 1.00 94.88 271 ARG A CA 1
ATOM 2124 C C . ARG A 1 271 ? 17.531 -3.574 -22.069 1.00 94.88 271 ARG A C 1
ATOM 2126 O O . ARG A 1 271 ? 16.596 -4.366 -21.954 1.00 94.88 271 ARG A O 1
ATOM 2133 N N . ARG A 1 272 ? 17.556 -2.624 -23.008 1.00 94.88 272 ARG A N 1
ATOM 2134 C CA . ARG A 1 272 ? 16.489 -2.454 -24.002 1.00 94.88 272 ARG A CA 1
ATOM 2135 C C . ARG A 1 272 ? 16.519 -3.545 -25.077 1.00 94.88 272 ARG A C 1
ATOM 2137 O O . ARG A 1 272 ? 15.456 -4.052 -25.421 1.00 94.88 272 ARG A O 1
ATOM 2144 N N . LEU A 1 273 ? 17.696 -3.957 -25.550 1.00 94.12 273 LEU A N 1
ATOM 2145 C CA . LEU A 1 273 ? 17.847 -5.073 -26.488 1.00 94.12 273 LEU A CA 1
ATOM 2146 C C . LEU A 1 273 ? 17.372 -6.397 -25.890 1.00 94.12 273 LEU A C 1
ATOM 2148 O O . LEU A 1 273 ? 16.673 -7.129 -26.581 1.00 94.12 273 LEU A O 1
ATOM 2152 N N . LYS A 1 274 ? 17.677 -6.681 -24.613 1.00 93.62 274 LYS A N 1
ATOM 2153 C CA . LYS A 1 274 ? 17.181 -7.892 -23.938 1.00 93.62 274 LYS A CA 1
ATOM 2154 C C . LYS A 1 274 ? 15.650 -7.983 -24.014 1.00 93.62 274 LYS A C 1
ATOM 2156 O O . LYS A 1 274 ? 15.138 -8.946 -24.570 1.00 93.62 274 LYS A O 1
ATOM 2161 N N . LYS A 1 275 ? 14.935 -6.932 -23.594 1.00 92.88 275 LYS A N 1
ATOM 2162 C CA . LYS A 1 275 ? 13.462 -6.863 -23.686 1.00 92.88 275 LYS A CA 1
ATOM 2163 C C . LYS A 1 275 ? 12.923 -6.985 -25.112 1.00 92.88 275 LYS A C 1
ATOM 2165 O O . LYS A 1 275 ? 11.880 -7.591 -25.332 1.00 92.88 275 LYS A O 1
ATOM 2170 N N . TRP A 1 276 ? 13.624 -6.396 -26.077 1.00 93.06 276 TRP A N 1
ATOM 2171 C CA . TRP A 1 276 ? 13.238 -6.412 -27.488 1.00 93.06 276 TRP A CA 1
ATOM 2172 C C . TRP A 1 276 ? 13.401 -7.801 -28.122 1.00 93.06 276 TRP A C 1
ATOM 2174 O O . TRP A 1 276 ? 12.546 -8.218 -28.902 1.00 93.06 276 TRP A O 1
ATOM 2184 N N . LYS A 1 277 ? 14.464 -8.529 -27.750 1.00 90.94 277 LYS A N 1
ATOM 2185 C CA . LYS A 1 277 ? 14.698 -9.932 -28.121 1.00 90.94 277 LYS A CA 1
ATOM 2186 C C . LYS A 1 277 ? 13.679 -10.866 -27.452 1.00 90.94 277 LYS A C 1
ATOM 2188 O O . LYS A 1 277 ? 12.999 -11.606 -28.160 1.00 90.94 277 LYS A O 1
ATOM 2193 N N . GLU A 1 278 ? 13.469 -10.724 -26.138 1.00 90.69 278 GLU A N 1
ATOM 2194 C CA . GLU A 1 278 ? 12.440 -11.441 -25.360 1.00 90.69 278 GLU A CA 1
ATOM 2195 C C . GLU A 1 278 ? 11.043 -11.295 -25.993 1.00 90.69 278 GLU A C 1
ATOM 2197 O O . GLU A 1 278 ? 10.374 -12.291 -26.258 1.00 90.69 278 GLU A O 1
ATOM 2202 N N . LYS A 1 279 ? 10.623 -10.064 -26.329 1.00 88.81 279 LYS A N 1
ATOM 2203 C CA . LYS A 1 279 ? 9.328 -9.787 -26.980 1.00 88.81 279 LYS A CA 1
ATOM 2204 C C . LYS A 1 279 ? 9.184 -10.447 -28.363 1.00 88.81 279 LYS A C 1
ATOM 2206 O O . LYS A 1 279 ? 8.066 -10.689 -28.810 1.00 88.81 279 LYS A O 1
ATOM 2211 N N . ARG A 1 280 ? 10.295 -10.706 -29.058 1.00 86.81 280 ARG A N 1
ATOM 2212 C CA . ARG A 1 280 ? 10.330 -11.293 -30.410 1.00 86.81 280 ARG A CA 1
ATOM 2213 C C . ARG A 1 280 ? 10.539 -12.811 -30.420 1.00 86.81 280 ARG A C 1
ATOM 2215 O O . ARG A 1 280 ? 10.626 -13.379 -31.502 1.00 86.81 280 ARG A O 1
ATOM 2222 N N . GLY A 1 281 ? 10.626 -13.459 -29.255 1.00 73.38 281 GLY A N 1
ATOM 2223 C CA . GLY A 1 281 ? 10.873 -14.902 -29.148 1.00 73.38 281 GLY A CA 1
ATOM 2224 C C . GLY A 1 281 ? 12.304 -15.332 -29.493 1.00 73.38 281 GLY A C 1
ATOM 2225 O O . GLY A 1 281 ? 12.564 -16.524 -29.612 1.00 73.38 281 GLY A O 1
ATOM 2226 N N . ALA A 1 282 ? 13.233 -14.383 -29.644 1.00 58.25 282 ALA A N 1
ATOM 2227 C CA . ALA A 1 282 ? 14.650 -14.660 -29.861 1.00 58.25 282 ALA A CA 1
ATOM 2228 C C . ALA A 1 282 ? 15.363 -14.745 -28.503 1.00 58.25 282 ALA A C 1
ATOM 2230 O O . ALA A 1 282 ? 15.903 -13.744 -28.028 1.00 58.25 282 ALA A O 1
ATOM 2231 N N . ALA A 1 283 ? 15.288 -15.915 -27.865 1.00 41.62 283 ALA A N 1
ATOM 2232 C CA . ALA A 1 283 ? 16.032 -16.237 -26.644 1.00 41.62 283 ALA A CA 1
ATOM 2233 C C . ALA A 1 283 ? 17.517 -16.504 -26.950 1.00 41.62 283 ALA A C 1
ATOM 2235 O O . ALA A 1 283 ? 17.778 -17.212 -27.947 1.00 41.62 283 ALA A O 1
#

InterPro domains:
  IPR019002 Ribosome biogenesis protein Nop16 [PF09420] (46-277)
  IPR019002 Ribosome biogenesis protein Nop16 [PTHR13243] (42-279)

Organism: Ajellomyces dermatitidis (strain ATCC 18188 / CBS 674.68) (NCBI:txid653446)

Nearest PDB structures (foldseek):
  8v84-assembly1_v  TM=6.652E-01  e=3.596E-08  Saccharomyces cerevisiae BY4741
  6cb1-assembly1_7  TM=6.401E-01  e=3.817E-08  Saccharomyces cerevisiae BY4741
  7ohs-assembly1_v  TM=6.921E-01  e=3.912E-07  Saccharomyces cerevisiae S288C
  8etg-assembly1_v  TM=6.539E-01  e=8.708E-06  Schizosaccharomyces pombe
  8eup-assembly1_v  TM=5.993E-01  e=4.009E-06  Schizosaccharomyces pombe

Sequence (283 aa):
MPRIGANIDDQAYPKNLFLSIGSRNQPTKSYKHPQKNLRLKMGRILQKRKNRSGAPRVKQRANRLKNGNKKINVLGNAIIAQNWDKKLTLTQNYRRLGLASQLNAPTGGAEKKLADLSSGQQHTDSLHLLPSSTILKMIKPTEARVERDPETGRILRVIHPENDDEVEIAGRKRRKANPLEDPLNEVGQAGLGNPSMSIPGSMSSSAIVQALERQAALEEEALKKKQPRQQSKREEEWLGRLVAKHGDNIGAMVRDRRLNPMQQTEGDIKRRLKKWKEKRGAA

Secondary structure (DSSP, 8-state):
------------------------------------------S-HHHHHHTTS-S----PPPSB-TTS-B-----S-HHHHHT--SSS-HHHHHHHHT--S-SSPPSS-----HHHHHT------TT----GGGS-S-PPP---EEEE-TTT--EEEEE--TTTTEEEETTEEEEPP-TT--THHHHTT--S-------TT-----HHHHHHHHHHHHHHHHHHTSPP-PPPHHHHHHHHHHHHHHTT-HHHHHH-TTT-TT---HHHHHHHHHHHHHHTT--

Foldseek 3Di:
DDDDDDDDDDDDDDDDDDDDDDDDDDDDDDPPPPPVPPVVVPDDVVVVCVVVVPDDDDDDDACADPVRHHPDQDDDDPLLRVQDDPVDDLCVSCVVLLHHSDPADDPDDDDDDPVNVVVPDPPDDPSHDDDPVVLPPDDDDDDWDFDADPPPRHTPDIDDPPCPQWDQDPNDTDGDDDSRPDPVVVVVPPPPDDPDPPPPPPPPRRVSVVVVVVVVVVVVVVVVVDDDDADDPVLLVLLVVLCVVPPPPLVVSLVPCVSCVVSDDSVRNVVSVVRSCVVVVND

Solvent-accessible surface area (backbone atoms only — not comparable to full-atom values): 19559 Å² total; per-residue (Å²): 140,85,88,86,80,82,87,88,84,91,88,84,88,85,85,86,85,90,86,89,82,81,91,80,91,76,88,76,80,82,76,77,71,80,76,74,79,75,74,67,71,94,62,61,66,70,57,57,50,64,74,64,63,82,62,81,82,87,70,83,83,70,73,44,45,98,86,66,49,73,62,84,76,75,76,88,57,64,72,62,45,73,74,57,61,89,86,53,53,71,59,56,45,27,54,72,50,68,40,80,76,62,96,64,87,70,92,71,89,73,92,78,55,75,70,69,64,73,62,72,67,81,80,71,61,94,82,65,84,71,71,74,86,75,69,83,72,77,85,75,91,78,92,68,50,74,47,54,42,89,87,80,65,45,79,75,44,78,48,68,68,98,55,81,57,49,48,74,56,94,90,40,80,37,73,60,74,73,90,76,71,59,71,71,68,58,64,79,68,66,68,95,82,71,102,65,89,74,67,97,68,80,64,81,70,36,73,60,46,53,53,50,53,54,50,49,52,55,50,50,51,55,57,71,68,53,80,77,91,75,83,55,72,69,54,56,51,51,52,48,56,42,35,77,72,44,59,86,43,52,77,55,43,40,68,31,65,82,85,28,73,81,61,56,49,59,72,55,53,49,57,52,48,51,54,54,30,58,78,67,71,56,124

Radius of gyration: 41.85 Å; Cα contacts (8 Å, |Δi|>4): 120; chains: 1; bounding box: 84×106×103 Å